Protein AF-A0AAV3XYL6-F1 (afdb_monomer)

Sequence (352 aa):
MAKNQHHPKWTKDELALAIEEFKNGAAKRRTAEKYGIPWGTFSDKLSGRRQLQDKPKTVLSEEEEAEIVNFLKEMTPPAACSTPTAIAPPAACSTPTAIAISAVCSISSAIALTAACYTRSTPTITVPHAAQAHCPRGSGSVISITSHHAVENCAHSSSCLDGDTDPTSTLRKFAMICSQIGDATLHTYHTRLEEGYDLDEPLYVLWRSYHAELISLMTTPKVSMNANTCTPVSDDKATDSARSNDPLAIPTVKKGAKRVHKTLKLPALISSPDFRNMLLQKEADEKAEEARKKQRKLDMEEKKKSKAKEEELKKAKREQSKKEWEEKKRLKDIEGAEKVRNGLISSASSPI

Secondary structure (DSSP, 8-state):
-----S--SS-HHHHHHHHHHHHTT--HHHHHHHTT--HHHHHHHHTTSS---SS---SS-HHHHHHHHHHHHHHS-----------PPPP-----------------------------PPP-------------------------------------------HHHHHHHHHHHHHHH-HHHHHHHHHHHHHT-----HHHHHHHHHHHHHHHHHHS--------------------------TT------S------------TT---HHHHHHHHHHHHHHHHHHHHHHHHHHHHHHHHHHHHHHHHHHHHHHHHHHHHHHHHHHHHHHHHHHHHHHHHHHHS----

Radius of gyration: 40.51 Å; Cα contacts (8 Å, |Δi|>4): 60; chains: 1; bounding box: 108×88×117 Å

Solvent-accessible surface area (backbone atoms only — not comparable to full-atom values): 23693 Å² total; per-residue (Å²): 136,85,91,78,80,85,78,69,93,44,54,73,64,54,53,50,52,41,51,51,48,37,74,74,68,48,58,66,70,60,42,24,59,76,56,65,38,57,63,69,60,52,51,40,45,73,69,56,81,44,72,88,65,88,63,75,90,63,95,58,54,76,65,56,49,50,49,52,54,49,49,52,55,68,71,44,70,78,79,73,76,76,66,75,76,76,74,74,77,81,88,79,80,88,85,89,81,90,80,90,84,81,86,80,91,84,83,87,83,88,80,90,78,84,81,78,86,78,86,78,84,80,84,85,79,88,77,85,90,78,80,92,77,91,79,83,91,75,83,82,82,82,83,81,79,82,85,79,89,76,93,74,94,77,78,92,77,88,73,89,68,89,65,82,74,53,67,69,57,56,53,52,55,45,51,54,50,54,67,73,61,35,71,73,54,48,52,51,52,52,54,32,63,74,75,65,63,87,63,95,45,70,67,56,50,54,50,50,51,44,52,52,52,52,50,49,65,72,65,51,76,82,76,76,77,77,78,76,82,82,82,90,76,89,81,90,80,90,79,91,80,93,76,96,72,74,93,78,73,74,82,77,76,75,90,72,80,75,81,76,77,75,79,74,81,69,75,95,82,78,72,52,71,66,55,53,52,52,51,53,50,50,52,51,51,52,52,50,51,52,50,53,55,52,48,55,51,48,54,52,50,52,54,50,52,51,54,52,52,52,52,50,51,52,49,52,51,53,51,50,55,49,51,53,51,53,51,54,49,52,52,51,54,51,53,51,52,48,52,54,55,54,52,54,56,66,67,70,67,70,84,129

Foldseek 3Di:
DDPDDDDQPADPVLLVVLLVVVVVPDDNVVSCVVRVHPSVVSVCDNVVVDDPDPDDPDPDDPVVVVVVVVVVVVVPPPPPDPPVPPPDDDDDDDDDDDDDDDDDDDDDDDDDDDDDDDDDDDDDDDDDDDDDDDDDDDDDDDDDDDDDDDDDDDDDDPDPDPPPPDLVNLVVVLVVLDVVCDDVVVVVLVVCVVVVDDDPPVSSVVNVVSVVVNVVVVPPDPPPPPPPDDDDDDDDDDDDDDDDDDPPPDPPPPPDPPPPPPPPPDPPPPDDVVNVVVVVVVVVVVVVVVVVVVVVVVVVVVVVVVVVVVVVVVVVVVVVVVVVVVVVVVVVVVVVVVVVVVVVVVVVPDDD

pLDDT: mean 73.73, std 23.8, range [30.88, 98.5]

Mean predicted aligned error: 22.12 Å

Structure (mmCIF, N/CA/C/O backbone):
data_AF-A0AAV3XYL6-F1
#
_entry.id   AF-A0AAV3XYL6-F1
#
loop_
_atom_site.group_PDB
_atom_site.id
_atom_site.type_symbol
_atom_site.label_atom_id
_atom_site.label_alt_id
_atom_site.label_comp_id
_atom_site.label_asym_id
_atom_site.label_entity_id
_atom_site.label_seq_id
_atom_site.pdbx_PDB_ins_code
_atom_site.Cartn_x
_atom_site.Cartn_y
_atom_site.Cartn_z
_atom_site.occupancy
_atom_site.B_iso_or_equiv
_atom_site.auth_seq_id
_atom_site.auth_comp_id
_atom_site.auth_asym_id
_atom_site.auth_atom_id
_atom_site.pdbx_PDB_model_num
ATOM 1 N N . MET A 1 1 ? 1.481 -30.968 -12.443 1.00 37.94 1 MET A N 1
ATOM 2 C CA . MET A 1 1 ? 0.390 -30.095 -12.933 1.00 37.94 1 MET A CA 1
ATOM 3 C C . MET A 1 1 ? -0.326 -29.452 -11.749 1.00 37.94 1 MET A C 1
ATOM 5 O O . MET A 1 1 ? -1.177 -30.088 -11.142 1.00 37.94 1 MET A O 1
ATOM 9 N N . ALA A 1 2 ? 0.047 -28.226 -11.375 1.00 38.94 2 ALA A N 1
ATOM 10 C CA . ALA A 1 2 ? -0.594 -27.489 -10.284 1.00 38.94 2 ALA A CA 1
ATOM 11 C C . ALA A 1 2 ? -1.658 -26.539 -10.858 1.00 38.94 2 ALA A C 1
ATOM 13 O O . ALA A 1 2 ? -1.378 -25.383 -11.156 1.00 38.94 2 ALA A O 1
ATOM 14 N N . LYS A 1 3 ? -2.886 -27.036 -11.036 1.00 47.34 3 LYS A N 1
ATOM 15 C CA . LYS A 1 3 ? -4.061 -26.207 -11.350 1.00 47.34 3 LYS A CA 1
ATOM 16 C C . LYS A 1 3 ? -4.523 -25.509 -10.069 1.00 47.34 3 LYS A C 1
ATOM 18 O O . LYS A 1 3 ? -5.460 -25.976 -9.441 1.00 47.34 3 LYS A O 1
ATOM 23 N N . ASN A 1 4 ? -3.814 -24.481 -9.610 1.00 48.50 4 ASN A N 1
ATOM 24 C CA . ASN A 1 4 ? -4.104 -23.876 -8.303 1.00 48.50 4 ASN A CA 1
ATOM 25 C C . ASN A 1 4 ? -3.972 -22.351 -8.276 1.00 48.50 4 ASN A C 1
ATOM 27 O O . ASN A 1 4 ? -3.567 -21.805 -7.262 1.00 48.50 4 ASN A O 1
ATOM 31 N N . GLN A 1 5 ? -4.311 -21.647 -9.355 1.00 52.28 5 GLN A N 1
ATOM 32 C CA . GLN A 1 5 ? -4.396 -20.180 -9.400 1.00 52.28 5 GLN A CA 1
ATOM 33 C C . GLN A 1 5 ? -5.437 -19.822 -10.487 1.00 52.28 5 GLN A C 1
ATOM 35 O O . GLN A 1 5 ? -5.453 -20.482 -11.513 1.00 52.28 5 GLN A O 1
ATOM 40 N N . HIS A 1 6 ? -6.373 -18.874 -10.380 1.00 53.53 6 HIS A N 1
ATOM 41 C CA . HIS A 1 6 ? -6.446 -17.733 -9.476 1.00 53.53 6 HIS A CA 1
ATOM 42 C C . HIS A 1 6 ? -7.859 -17.097 -9.426 1.00 53.53 6 HIS A C 1
ATOM 44 O O . HIS A 1 6 ? -7.969 -15.884 -9.289 1.00 53.53 6 HIS A O 1
ATOM 50 N N . HIS A 1 7 ? -8.951 -17.864 -9.504 1.00 59.31 7 HIS A N 1
ATOM 51 C CA . HIS A 1 7 ? -10.281 -17.309 -9.210 1.00 59.31 7 HIS A CA 1
ATOM 52 C C . HIS A 1 7 ? -10.603 -17.533 -7.731 1.00 59.31 7 HIS A C 1
ATOM 54 O O . HIS A 1 7 ? -10.927 -18.663 -7.350 1.00 59.31 7 HIS A O 1
ATOM 60 N N . PRO A 1 8 ? -10.455 -16.516 -6.858 1.00 72.62 8 PRO A N 1
ATOM 61 C CA . PRO A 1 8 ? -10.996 -16.629 -5.515 1.00 72.62 8 PRO A CA 1
ATOM 62 C C . PRO A 1 8 ? -12.481 -16.988 -5.624 1.00 72.62 8 PRO A C 1
ATOM 64 O O . PRO A 1 8 ? -13.215 -16.364 -6.381 1.00 72.62 8 PRO A O 1
ATOM 67 N N . LYS A 1 9 ? -12.919 -18.006 -4.875 1.00 85.00 9 LYS A N 1
ATOM 68 C CA . LYS A 1 9 ? -14.343 -18.381 -4.792 1.00 85.00 9 LYS A CA 1
ATOM 69 C C . LYS A 1 9 ? -15.218 -17.272 -4.197 1.00 85.00 9 LYS A C 1
ATOM 71 O O . LYS A 1 9 ? -16.431 -17.402 -4.218 1.00 85.00 9 LYS A O 1
ATOM 76 N N . TRP A 1 10 ? -14.591 -16.241 -3.641 1.00 90.31 10 TRP A N 1
ATOM 77 C CA . TRP A 1 10 ? -15.229 -15.085 -3.042 1.00 90.31 10 TRP A CA 1
ATOM 78 C C . TRP A 1 10 ? -15.127 -13.880 -3.982 1.00 90.31 10 TRP A C 1
ATOM 80 O O . TRP A 1 10 ? -14.083 -13.622 -4.591 1.00 90.31 10 TRP A O 1
ATOM 90 N N . THR A 1 11 ? -16.214 -13.129 -4.074 1.00 91.44 11 THR A N 1
ATOM 91 C CA . THR A 1 11 ? -16.310 -11.868 -4.814 1.00 91.44 11 THR A CA 1
ATOM 92 C C . THR A 1 11 ? -15.806 -10.694 -3.968 1.00 91.44 11 THR A C 1
ATOM 94 O O . THR A 1 11 ? -15.658 -10.788 -2.744 1.00 91.44 11 THR A O 1
ATOM 97 N N . LYS A 1 12 ? -15.502 -9.557 -4.612 1.00 90.06 12 LYS A N 1
ATOM 98 C CA . LYS A 1 12 ? -15.116 -8.331 -3.887 1.00 90.06 12 LYS A CA 1
ATOM 99 C C . LYS A 1 12 ? -16.242 -7.850 -2.965 1.00 90.06 12 LYS A C 1
ATOM 101 O O . LYS A 1 12 ? -15.957 -7.425 -1.847 1.00 90.06 12 LYS A O 1
ATOM 106 N N . ASP A 1 13 ? -17.487 -7.990 -3.407 1.00 93.56 13 ASP A N 1
ATOM 107 C CA . ASP A 1 13 ? -18.672 -7.562 -2.663 1.00 93.56 13 ASP A CA 1
ATOM 108 C C . ASP A 1 13 ? -18.860 -8.393 -1.389 1.00 93.56 13 ASP A C 1
ATOM 110 O O . ASP A 1 13 ? -19.063 -7.841 -0.310 1.00 93.56 13 ASP A O 1
ATOM 114 N N . GLU A 1 14 ? -18.674 -9.715 -1.465 1.00 95.38 14 GLU A N 1
ATOM 115 C CA . GLU A 1 14 ? -18.694 -10.597 -0.287 1.00 95.38 14 GLU A CA 1
ATOM 116 C C . GLU A 1 14 ? -17.603 -10.237 0.725 1.00 95.38 14 GLU A C 1
ATOM 118 O O . GLU A 1 14 ? -17.829 -10.262 1.935 1.00 95.38 14 GLU A O 1
ATOM 123 N N . LEU A 1 15 ? -16.416 -9.857 0.246 1.00 94.75 15 LEU A N 1
ATOM 124 C CA . LEU A 1 15 ? -15.332 -9.398 1.107 1.00 94.75 15 LEU A CA 1
ATOM 125 C C . LEU A 1 15 ? -15.665 -8.054 1.780 1.00 94.75 15 LEU A C 1
ATOM 127 O O . LEU A 1 15 ? -15.324 -7.869 2.951 1.00 94.75 15 LEU A O 1
ATOM 131 N N . ALA A 1 16 ? -16.338 -7.136 1.080 1.00 94.75 16 ALA A N 1
ATOM 132 C CA . ALA A 1 16 ? -16.814 -5.877 1.650 1.00 94.75 16 ALA A CA 1
ATOM 133 C C . ALA A 1 16 ? -17.893 -6.118 2.723 1.00 94.75 16 ALA A C 1
ATOM 135 O O . ALA A 1 16 ? -17.741 -5.638 3.849 1.00 94.75 16 ALA A O 1
ATOM 136 N N . LEU A 1 17 ? -18.897 -6.954 2.426 1.00 97.19 17 LEU A N 1
ATOM 137 C CA . LEU A 1 17 ? -19.940 -7.368 3.374 1.00 97.19 17 LEU A CA 1
ATOM 138 C C . LEU A 1 17 ? -19.348 -8.045 4.620 1.00 97.19 17 LEU A C 1
ATOM 140 O O . LEU A 1 17 ? -19.733 -7.733 5.747 1.00 97.19 17 LEU A O 1
ATOM 144 N N . ALA A 1 18 ? -18.345 -8.911 4.445 1.00 97.25 18 ALA A N 1
ATOM 145 C CA . ALA A 1 18 ? -17.638 -9.547 5.552 1.00 97.25 18 ALA A CA 1
ATOM 146 C C . ALA A 1 18 ? -16.912 -8.530 6.453 1.00 97.25 18 ALA A C 1
ATOM 148 O O . ALA A 1 18 ? -16.881 -8.678 7.678 1.00 97.25 18 ALA A O 1
ATOM 149 N N . ILE A 1 19 ? -16.314 -7.486 5.869 1.00 96.06 19 ILE A N 1
ATOM 150 C CA . ILE A 1 19 ? -15.653 -6.419 6.633 1.00 96.06 19 ILE A CA 1
ATOM 151 C C . ILE A 1 19 ? -16.687 -5.587 7.402 1.00 96.06 19 ILE A C 1
ATOM 153 O O . ILE A 1 19 ? -16.432 -5.240 8.557 1.00 96.06 19 ILE A O 1
ATOM 157 N N . GLU A 1 20 ? -17.841 -5.283 6.806 1.00 96.88 20 GLU A N 1
ATOM 158 C CA . GLU A 1 20 ? -18.930 -4.575 7.489 1.00 96.88 20 GLU A CA 1
ATOM 159 C C . GLU A 1 20 ? -19.522 -5.388 8.644 1.00 96.88 20 GLU A C 1
ATOM 161 O O . GLU A 1 20 ? -19.646 -4.876 9.754 1.00 96.88 20 GLU A O 1
ATOM 166 N N . GLU A 1 21 ? -19.787 -6.681 8.444 1.00 97.94 21 GLU A N 1
ATOM 167 C CA . GLU A 1 21 ? -20.289 -7.562 9.503 1.00 97.94 21 GLU A CA 1
ATOM 168 C C . GLU A 1 21 ? -19.287 -7.680 10.667 1.00 97.94 21 GLU A C 1
ATOM 170 O O . GLU A 1 21 ? -19.676 -7.676 11.837 1.00 97.94 21 GLU A O 1
ATOM 175 N N . PHE A 1 22 ? -17.981 -7.692 10.372 1.00 97.56 22 PHE A N 1
ATOM 176 C CA . PHE A 1 22 ? -16.948 -7.603 11.405 1.00 97.56 22 PHE A CA 1
ATOM 177 C C . PHE A 1 22 ? -16.953 -6.249 12.136 1.00 97.56 22 PHE A C 1
ATOM 179 O O . PHE A 1 22 ? -16.832 -6.223 13.363 1.00 97.56 22 PHE A O 1
ATOM 186 N N . LYS A 1 23 ? -17.116 -5.126 11.421 1.00 96.00 23 LYS A N 1
ATOM 187 C CA . LYS A 1 23 ? -17.249 -3.791 12.039 1.00 96.00 23 LYS A CA 1
ATOM 188 C C . LYS A 1 23 ? -18.474 -3.703 12.956 1.00 96.00 23 LYS A C 1
ATOM 190 O O . LYS A 1 23 ? -18.403 -3.023 13.974 1.00 96.00 23 LYS A O 1
ATOM 195 N N . ASN A 1 24 ? -19.530 -4.456 12.650 1.00 97.56 24 ASN A N 1
ATOM 196 C CA . ASN A 1 24 ? -20.728 -4.597 13.481 1.00 97.56 24 ASN A CA 1
ATOM 197 C C . ASN A 1 24 ? -20.531 -5.512 14.709 1.00 97.56 24 ASN A C 1
ATOM 199 O O . ASN A 1 24 ? -21.479 -5.761 15.450 1.00 97.56 24 ASN A O 1
ATOM 203 N N . GLY A 1 25 ? -19.312 -6.008 14.956 1.00 97.25 25 GLY A N 1
ATOM 204 C CA . GLY A 1 25 ? -18.958 -6.772 16.155 1.00 97.25 25 GLY A CA 1
ATOM 205 C C . GLY A 1 25 ? -18.981 -8.293 15.988 1.00 97.25 25 GLY A C 1
ATOM 206 O O . GLY A 1 25 ? -18.794 -9.012 16.971 1.00 97.25 25 GLY A O 1
ATOM 207 N N . ALA A 1 26 ? -19.174 -8.815 14.773 1.00 97.50 26 ALA A N 1
ATOM 208 C CA . ALA A 1 26 ? -19.103 -10.254 14.541 1.00 97.50 26 ALA A CA 1
ATOM 209 C C . ALA A 1 26 ? -17.680 -10.809 14.753 1.00 97.50 26 ALA A C 1
ATOM 211 O O . ALA A 1 26 ? -16.667 -10.143 14.533 1.00 97.50 26 ALA A O 1
ATOM 212 N N . ALA A 1 27 ? -17.582 -12.077 15.160 1.00 97.81 27 ALA A N 1
ATOM 213 C CA . ALA A 1 27 ? -16.293 -12.734 15.349 1.00 97.81 27 ALA A CA 1
ATOM 214 C C . ALA A 1 27 ? -15.613 -13.012 13.998 1.00 97.81 27 ALA A C 1
ATOM 216 O O . ALA A 1 27 ? -16.133 -13.787 13.197 1.00 97.81 27 ALA A O 1
ATOM 217 N N . LYS A 1 28 ? -14.395 -12.481 13.797 1.00 96.94 28 LYS A N 1
ATOM 218 C CA . LYS A 1 28 ? -13.639 -12.569 12.529 1.00 96.94 28 LYS A CA 1
ATOM 219 C C . LYS A 1 28 ? -13.674 -13.953 11.870 1.00 96.94 28 LYS A C 1
ATOM 221 O O . LYS A 1 28 ? -13.824 -14.052 10.659 1.00 96.94 28 LYS A O 1
ATOM 226 N N . ARG A 1 29 ? -13.471 -15.020 12.658 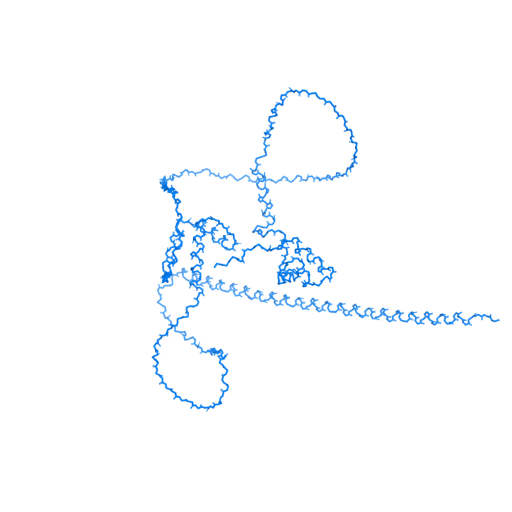1.00 96.88 29 ARG A N 1
ATOM 227 C CA . ARG A 1 29 ? -13.337 -16.395 12.145 1.00 96.88 29 ARG A CA 1
ATOM 228 C C . ARG A 1 29 ? -14.660 -16.930 11.600 1.00 96.88 29 ARG A C 1
ATOM 230 O O . ARG A 1 29 ? -14.657 -17.529 10.534 1.00 96.88 29 ARG A O 1
ATOM 237 N N . ARG A 1 30 ? -15.771 -16.642 12.289 1.00 97.50 30 ARG A N 1
ATOM 238 C CA . ARG A 1 30 ? -17.122 -17.003 11.834 1.00 97.50 30 ARG A CA 1
ATOM 239 C C . ARG A 1 30 ? -17.509 -16.226 10.584 1.00 97.50 30 ARG A C 1
ATOM 241 O O . ARG A 1 30 ? -18.076 -16.803 9.669 1.00 97.50 30 ARG A O 1
ATOM 248 N N . THR A 1 31 ? -17.163 -14.941 10.529 1.00 97.81 31 THR A N 1
ATOM 249 C CA . THR A 1 31 ? -17.423 -14.111 9.350 1.00 97.81 31 THR A CA 1
ATOM 250 C C . THR A 1 31 ? -16.652 -14.633 8.136 1.00 97.81 31 THR A C 1
ATOM 252 O O . THR A 1 31 ? -17.253 -14.870 7.100 1.00 97.81 31 THR A O 1
ATOM 255 N N . ALA A 1 32 ? -15.352 -14.919 8.266 1.00 96.94 32 ALA A N 1
ATOM 256 C CA . ALA A 1 32 ? -14.555 -15.471 7.165 1.00 96.94 32 ALA A CA 1
ATOM 257 C C . ALA A 1 32 ? -15.127 -16.794 6.617 1.00 96.94 32 ALA A C 1
ATOM 259 O O . ALA A 1 32 ? -15.215 -16.972 5.406 1.00 96.94 32 ALA A O 1
ATOM 260 N N . GLU A 1 33 ? -15.563 -17.691 7.504 1.00 96.69 33 GLU A N 1
ATOM 261 C CA . GLU A 1 33 ? -16.173 -18.972 7.133 1.00 96.69 33 GLU A CA 1
ATOM 262 C C . GLU A 1 33 ? -17.538 -18.795 6.449 1.00 96.69 33 GLU A C 1
ATOM 264 O O . GLU A 1 33 ? -17.782 -19.417 5.417 1.00 96.69 33 GLU A O 1
ATOM 269 N N . LYS A 1 34 ? -18.383 -17.881 6.953 1.00 97.69 34 LYS A N 1
ATOM 270 C CA . LYS A 1 34 ? -19.706 -17.557 6.387 1.00 97.69 34 LYS A CA 1
ATOM 271 C C . LYS A 1 34 ? -19.630 -17.104 4.926 1.00 97.69 34 LYS A C 1
ATOM 273 O O . LYS A 1 34 ? -20.482 -17.491 4.137 1.00 97.69 34 LYS A O 1
ATOM 278 N N . TYR A 1 35 ? -18.614 -16.316 4.574 1.00 96.62 35 TYR A N 1
ATOM 279 C CA . TYR A 1 35 ? -18.405 -15.819 3.207 1.00 96.62 35 TYR A CA 1
ATOM 280 C C . TYR A 1 35 ? -17.423 -16.677 2.387 1.00 96.62 35 TYR A C 1
ATOM 282 O O . TYR A 1 35 ? -17.037 -16.291 1.289 1.00 96.62 35 TYR A O 1
ATOM 290 N N . GLY A 1 36 ? -16.964 -17.825 2.904 1.00 94.88 36 GLY A N 1
ATOM 291 C CA . GLY A 1 36 ? -16.028 -18.699 2.185 1.00 94.88 36 GLY A CA 1
ATOM 292 C C . GLY A 1 36 ? -14.653 -18.070 1.902 1.00 94.88 36 GLY A C 1
ATOM 293 O O . GLY A 1 36 ? -13.956 -18.474 0.967 1.00 94.88 36 GLY A O 1
ATOM 294 N N . ILE A 1 37 ? -14.241 -17.079 2.698 1.00 94.81 37 ILE A N 1
ATOM 295 C CA . ILE A 1 37 ? -12.987 -16.341 2.521 1.00 94.81 37 ILE A CA 1
ATOM 296 C C . ILE A 1 37 ? -11.894 -17.014 3.365 1.00 94.81 37 ILE A C 1
ATOM 298 O O . ILE A 1 37 ? -12.062 -17.175 4.577 1.00 94.81 37 ILE A O 1
ATOM 302 N N . PRO A 1 38 ? -10.728 -17.364 2.789 1.00 94.88 38 PRO A N 1
ATOM 303 C CA . PRO A 1 38 ? -9.610 -17.877 3.568 1.00 94.88 38 PRO A CA 1
ATOM 304 C C . PRO A 1 38 ? -9.226 -16.919 4.699 1.00 94.88 38 PRO A C 1
ATOM 306 O O . PRO A 1 38 ? -9.023 -15.722 4.482 1.00 94.88 38 PRO A O 1
ATOM 309 N N . TRP A 1 39 ? -9.064 -17.466 5.905 1.00 94.94 39 TRP A N 1
ATOM 310 C CA . TRP A 1 39 ? -8.758 -16.698 7.117 1.00 94.94 39 TRP A CA 1
ATOM 311 C C . TRP A 1 39 ? -7.595 -15.710 6.936 1.00 94.94 39 TRP A C 1
ATOM 313 O O . TRP A 1 39 ? -7.698 -14.545 7.322 1.00 94.94 39 TRP A O 1
ATOM 323 N N . GLY A 1 40 ? -6.500 -16.166 6.318 1.00 94.38 40 GLY A N 1
ATOM 324 C CA . GLY A 1 40 ? -5.322 -15.336 6.067 1.00 94.38 40 GLY A CA 1
ATOM 325 C C . GLY A 1 40 ? -5.641 -14.125 5.193 1.00 94.38 40 GLY A C 1
ATOM 326 O O . GLY A 1 40 ? -5.256 -13.010 5.532 1.00 94.38 40 GLY A O 1
ATOM 327 N N . THR A 1 41 ? -6.417 -14.323 4.124 1.00 93.19 41 THR A N 1
ATOM 328 C CA . THR A 1 41 ? -6.838 -13.251 3.215 1.00 93.19 41 THR A CA 1
ATOM 329 C C . THR A 1 41 ? -7.732 -12.239 3.919 1.00 93.19 41 THR A C 1
ATOM 331 O O . THR A 1 41 ? -7.491 -11.037 3.814 1.00 93.19 41 THR A O 1
ATOM 334 N N . PHE A 1 42 ? -8.723 -12.706 4.681 1.00 95.81 42 PHE A N 1
ATOM 335 C CA . PHE A 1 42 ? -9.618 -11.826 5.431 1.00 95.81 42 PHE A CA 1
ATOM 336 C C . PHE A 1 42 ? -8.854 -10.983 6.467 1.00 95.81 42 PHE A C 1
ATOM 338 O O . PHE A 1 42 ? -9.044 -9.770 6.553 1.00 95.81 42 PHE A O 1
ATOM 345 N N . SER A 1 43 ? -7.921 -11.600 7.201 1.00 95.88 43 SER A N 1
ATOM 346 C CA . SER A 1 43 ? -7.067 -10.912 8.177 1.00 95.88 43 SER A CA 1
ATOM 347 C C . SER A 1 43 ? -6.140 -9.874 7.525 1.00 95.88 43 SER A C 1
ATOM 349 O O . SER A 1 43 ? -6.023 -8.753 8.026 1.00 95.88 43 SER A O 1
ATOM 351 N N . ASP A 1 44 ? -5.526 -10.206 6.382 1.00 95.00 44 ASP A N 1
ATOM 352 C CA . ASP A 1 44 ? -4.665 -9.286 5.623 1.00 95.00 44 ASP A CA 1
ATOM 353 C C . ASP A 1 44 ? -5.433 -8.025 5.200 1.00 95.00 44 ASP A C 1
ATOM 355 O O . ASP A 1 44 ? -4.930 -6.907 5.351 1.00 95.00 44 ASP A O 1
ATOM 359 N N . LYS A 1 45 ? -6.677 -8.198 4.735 1.00 93.88 45 LYS A N 1
ATOM 360 C CA . LYS A 1 45 ? -7.564 -7.102 4.325 1.00 93.88 45 LYS A CA 1
ATOM 361 C C . LYS A 1 45 ? -8.047 -6.267 5.508 1.00 93.88 45 LYS A C 1
ATOM 363 O O . LYS A 1 45 ? -7.966 -5.043 5.451 1.00 93.88 45 LYS A O 1
ATOM 368 N N . LEU A 1 46 ? -8.439 -6.906 6.612 1.00 94.69 46 LEU A N 1
ATOM 369 C CA . LEU A 1 46 ? -8.811 -6.214 7.851 1.00 94.69 46 LEU A CA 1
ATOM 370 C C . LEU A 1 46 ? -7.665 -5.397 8.453 1.00 94.69 46 LEU A C 1
ATOM 372 O O . LEU A 1 46 ? -7.899 -4.336 9.023 1.00 94.69 46 LEU A O 1
ATOM 376 N N . SER A 1 47 ? -6.427 -5.885 8.348 1.00 94.19 47 SER A N 1
ATOM 377 C CA . SER A 1 47 ? -5.251 -5.183 8.876 1.00 94.19 47 SER A CA 1
ATOM 378 C C . SER A 1 47 ? -4.863 -3.940 8.068 1.00 94.19 47 SER A C 1
ATOM 380 O O . SER A 1 47 ? -3.988 -3.187 8.491 1.00 94.19 47 SER A O 1
ATOM 382 N N . GLY A 1 48 ? -5.459 -3.745 6.887 1.00 90.00 48 GLY A N 1
ATOM 383 C CA . GLY A 1 48 ? -5.085 -2.682 5.960 1.00 90.00 48 GLY A CA 1
ATOM 384 C C . GLY A 1 48 ? -3.741 -2.906 5.258 1.00 90.00 48 GLY A C 1
ATOM 385 O O . GLY A 1 48 ? -3.333 -2.055 4.473 1.00 90.00 48 GLY A O 1
ATOM 386 N N . ARG A 1 49 ? -3.060 -4.049 5.472 1.00 86.00 49 ARG A N 1
ATOM 387 C CA . ARG A 1 49 ? -1.821 -4.397 4.745 1.00 86.00 49 ARG A CA 1
ATOM 388 C C . ARG A 1 49 ? -2.026 -4.419 3.234 1.00 86.00 49 ARG A C 1
ATOM 390 O O . ARG A 1 49 ? -1.106 -4.101 2.487 1.00 86.00 49 ARG A O 1
ATOM 397 N N . ARG A 1 50 ? -3.226 -4.793 2.785 1.00 84.69 50 ARG A N 1
ATOM 398 C CA . ARG A 1 50 ? -3.642 -4.736 1.382 1.00 84.69 50 ARG A CA 1
ATOM 399 C C . ARG A 1 50 ? -4.995 -4.039 1.310 1.00 84.69 50 ARG A C 1
ATOM 401 O O . ARG A 1 50 ? -5.996 -4.638 1.690 1.00 84.69 50 ARG A O 1
ATOM 408 N N . GLN A 1 51 ? -5.051 -2.815 0.796 1.00 82.44 51 GLN A N 1
ATOM 409 C CA . GLN A 1 51 ? -6.332 -2.135 0.584 1.00 82.44 51 GLN A CA 1
ATOM 410 C C . GLN A 1 51 ? -7.205 -2.935 -0.407 1.00 82.44 51 GLN A C 1
ATOM 412 O O . GLN A 1 51 ? -6.683 -3.615 -1.302 1.00 82.44 51 GLN A O 1
ATOM 417 N N . LEU A 1 52 ? -8.531 -2.944 -0.219 1.00 81.75 52 LEU A N 1
ATOM 418 C CA . LEU A 1 52 ? -9.441 -3.232 -1.332 1.00 81.75 52 LEU A CA 1
ATOM 419 C C . LEU A 1 52 ? -9.305 -2.037 -2.273 1.00 81.75 52 LEU A C 1
ATOM 421 O O . LEU A 1 52 ? -9.810 -0.962 -1.985 1.00 81.75 52 LEU A O 1
ATOM 425 N N . GLN A 1 53 ? -8.521 -2.199 -3.329 1.00 75.88 53 GLN A N 1
ATOM 426 C CA . GLN A 1 53 ? -8.558 -1.274 -4.447 1.00 75.88 53 GLN A CA 1
ATOM 427 C C . GLN A 1 53 ? -9.723 -1.744 -5.320 1.00 75.88 53 GLN A C 1
ATOM 429 O O . GLN A 1 53 ? -9.689 -2.850 -5.875 1.00 75.88 53 GLN A O 1
ATOM 434 N N . ASP A 1 54 ? -10.792 -0.952 -5.363 1.00 71.00 54 ASP A N 1
ATOM 435 C CA . ASP A 1 54 ? -11.886 -1.191 -6.308 1.00 71.00 54 ASP A CA 1
ATOM 436 C C . ASP A 1 54 ? -11.404 -0.950 -7.731 1.00 71.00 54 ASP A C 1
ATOM 438 O O . ASP A 1 54 ? -11.717 -1.731 -8.633 1.00 71.00 54 ASP A O 1
ATOM 442 N N . LYS A 1 55 ? -10.534 0.049 -7.887 1.00 71.44 55 LYS A N 1
ATOM 443 C CA . LYS A 1 55 ? -9.892 0.377 -9.148 1.00 71.44 55 LYS A CA 1
ATOM 444 C C . LYS A 1 55 ? -8.818 -0.669 -9.483 1.00 71.44 55 LYS A C 1
ATOM 446 O O . LYS A 1 55 ? -8.046 -1.061 -8.598 1.00 71.44 55 LYS A O 1
ATOM 451 N N . PRO A 1 56 ? -8.773 -1.178 -10.727 1.00 70.81 56 PRO A N 1
ATOM 452 C CA . PRO A 1 56 ? -7.628 -1.954 -11.185 1.00 70.81 56 PRO A CA 1
ATOM 453 C C . PRO A 1 56 ? -6.359 -1.118 -10.995 1.00 70.81 56 PRO A C 1
ATOM 455 O O . PRO A 1 56 ? -6.403 0.106 -11.070 1.00 70.81 56 PRO A O 1
ATOM 458 N N . LYS A 1 57 ? -5.227 -1.770 -10.707 1.00 70.19 57 LYS A N 1
ATOM 459 C CA . LYS A 1 57 ? -3.941 -1.070 -10.724 1.00 70.19 57 LYS A CA 1
ATOM 460 C C . LYS A 1 57 ? -3.681 -0.658 -12.162 1.00 70.19 57 LYS A C 1
ATOM 462 O O . LYS A 1 57 ? -3.323 -1.505 -12.975 1.00 70.19 57 LYS A O 1
ATOM 467 N N . THR A 1 58 ? -3.889 0.605 -12.463 1.00 79.12 58 THR A N 1
ATOM 468 C CA . THR A 1 58 ? -3.486 1.170 -13.732 1.00 79.12 58 THR A CA 1
ATOM 469 C C . THR A 1 58 ? -2.091 1.753 -13.573 1.00 79.12 58 THR A C 1
ATOM 471 O O . THR A 1 58 ? -1.683 2.182 -12.492 1.00 79.12 58 THR A O 1
ATOM 474 N N . VAL A 1 59 ? -1.294 1.615 -14.630 1.00 87.19 59 VAL A N 1
ATOM 475 C CA . VAL A 1 59 ? 0.089 2.117 -14.669 1.00 87.19 59 VAL A CA 1
ATOM 476 C C . VAL A 1 59 ? 0.094 3.645 -14.724 1.00 87.19 59 VAL A C 1
ATOM 478 O O . VAL A 1 59 ? 1.045 4.280 -14.279 1.00 87.19 59 VAL A O 1
ATOM 481 N N . LEU A 1 60 ? -0.993 4.209 -15.238 1.00 87.69 60 LEU A N 1
ATOM 482 C CA . LEU A 1 60 ? -1.200 5.628 -15.423 1.00 87.69 60 LEU A CA 1
ATOM 483 C C . LEU A 1 60 ? -1.880 6.220 -14.194 1.00 87.69 60 LEU A C 1
ATOM 485 O O . LEU A 1 60 ? -2.766 5.620 -13.584 1.00 87.69 60 LEU A O 1
ATOM 489 N N . SER A 1 61 ? -1.445 7.415 -13.829 1.00 87.81 61 SER A N 1
ATOM 490 C CA . SER A 1 61 ? -2.157 8.243 -12.869 1.00 87.81 61 SER A CA 1
ATOM 491 C C . SER A 1 61 ? -3.555 8.592 -13.393 1.00 87.81 61 SER A C 1
ATOM 493 O O . SER A 1 61 ? -3.800 8.615 -14.598 1.00 87.81 61 SER A O 1
ATOM 495 N N . GLU A 1 62 ? -4.482 8.902 -12.483 1.00 85.62 62 GLU A N 1
ATOM 496 C CA . GLU A 1 62 ? -5.845 9.317 -12.859 1.00 85.62 62 GLU A CA 1
ATOM 497 C C . GLU A 1 62 ? -5.837 10.540 -13.799 1.00 85.62 62 GLU A C 1
ATOM 499 O O . GLU A 1 62 ? -6.731 10.698 -14.627 1.00 85.62 62 GLU A O 1
ATOM 504 N N . GLU A 1 63 ? -4.806 11.382 -13.690 1.00 90.31 63 GLU A N 1
ATOM 505 C CA . GLU A 1 63 ? -4.578 12.550 -14.542 1.00 90.31 63 GLU A CA 1
ATOM 506 C C . GLU A 1 63 ? -4.173 12.142 -15.968 1.00 90.31 63 GLU A C 1
ATOM 508 O O . GLU A 1 63 ? -4.771 12.618 -16.931 1.00 90.31 63 GLU A O 1
ATOM 513 N N . GLU A 1 64 ? -3.227 11.210 -16.111 1.00 91.75 64 GLU A N 1
ATOM 514 C CA . GLU A 1 64 ? -2.795 10.683 -17.415 1.00 91.75 64 GLU A CA 1
ATOM 515 C C . GLU A 1 64 ? -3.919 9.911 -18.118 1.00 91.75 64 GLU A C 1
ATOM 517 O O . GLU A 1 64 ? -4.116 10.047 -19.325 1.00 91.75 64 GLU A O 1
ATOM 522 N N . GLU A 1 65 ? -4.705 9.127 -17.375 1.00 92.06 65 GLU A N 1
ATOM 523 C CA . GLU A 1 65 ? -5.883 8.463 -17.938 1.00 92.06 65 GLU A CA 1
ATOM 524 C C . GLU A 1 65 ? -6.910 9.470 -18.444 1.00 92.06 65 GLU A C 1
ATOM 526 O O . GLU A 1 65 ? -7.457 9.299 -19.536 1.00 92.06 65 GLU A O 1
ATOM 531 N N . ALA A 1 66 ? -7.166 10.532 -17.674 1.00 93.56 66 ALA A N 1
ATOM 532 C CA . ALA A 1 66 ? -8.072 11.590 -18.090 1.00 93.56 66 ALA A CA 1
ATOM 533 C C . ALA A 1 66 ? -7.566 12.283 -19.362 1.00 93.56 66 ALA A C 1
ATOM 535 O O . ALA A 1 66 ? -8.367 12.543 -20.259 1.00 93.56 66 ALA A O 1
ATOM 536 N N . GLU A 1 67 ? -6.258 12.522 -19.475 1.00 95.69 67 GLU A N 1
ATOM 537 C CA . GLU A 1 67 ? -5.640 13.127 -20.655 1.00 95.69 67 GLU A CA 1
ATOM 538 C C . GLU A 1 67 ? -5.776 12.230 -21.892 1.00 95.69 67 GLU A C 1
ATOM 540 O O . GLU A 1 67 ? -6.208 12.705 -22.941 1.00 95.69 67 GLU A O 1
ATOM 545 N N . ILE A 1 68 ? -5.535 10.920 -21.766 1.00 95.56 68 ILE A N 1
ATOM 546 C CA . ILE A 1 68 ? -5.721 9.962 -22.869 1.00 95.56 68 ILE A CA 1
ATOM 547 C C . ILE A 1 68 ? -7.192 9.863 -23.273 1.00 95.56 68 ILE A C 1
ATOM 549 O O . ILE A 1 68 ? -7.507 9.848 -24.463 1.00 95.56 68 ILE A O 1
ATOM 553 N N . VAL A 1 69 ? -8.113 9.811 -22.307 1.00 94.94 69 VAL A N 1
ATOM 554 C CA . VAL A 1 69 ? -9.554 9.784 -22.594 1.00 94.94 69 VAL A CA 1
ATOM 555 C C . VAL A 1 69 ? -9.984 11.068 -23.301 1.00 94.94 69 VAL A C 1
ATOM 557 O O . VAL A 1 69 ? -10.794 11.011 -24.228 1.00 94.94 69 VAL A O 1
ATOM 560 N N . ASN A 1 70 ? -9.453 12.220 -22.894 1.00 95.75 70 ASN A N 1
ATOM 561 C CA . ASN A 1 70 ? -9.770 13.493 -23.530 1.00 95.75 70 ASN A CA 1
ATOM 562 C C . ASN A 1 70 ? -9.167 13.578 -24.939 1.00 95.75 70 ASN A C 1
ATOM 564 O O . ASN A 1 70 ? -9.867 13.945 -25.877 1.00 95.75 70 ASN A O 1
ATOM 568 N N . PHE A 1 71 ? -7.928 13.118 -25.113 1.00 95.31 71 PHE A N 1
ATOM 569 C CA . PHE A 1 71 ? -7.275 13.003 -26.414 1.00 95.31 71 PHE A CA 1
ATOM 570 C C . PHE A 1 71 ? -8.049 12.080 -27.365 1.00 95.31 71 PHE A C 1
ATOM 572 O O . PHE A 1 71 ? -8.286 12.431 -28.517 1.00 95.31 71 PHE A O 1
ATOM 579 N N . LEU A 1 72 ? -8.523 10.925 -26.885 1.00 95.06 72 LEU A N 1
ATOM 580 C CA . LEU A 1 72 ? -9.369 10.024 -27.671 1.00 95.06 72 LEU A CA 1
ATOM 581 C C . LEU A 1 72 ? -10.695 10.684 -28.060 1.00 95.06 72 LEU A C 1
ATOM 583 O O . LEU A 1 72 ? -11.147 10.507 -29.189 1.00 95.06 72 LEU A O 1
ATOM 587 N N . LYS A 1 73 ? -11.307 11.472 -27.168 1.00 93.88 73 LYS A N 1
ATOM 588 C CA . LYS A 1 73 ? -12.521 12.242 -27.485 1.00 93.88 73 LYS A CA 1
ATOM 589 C C . LYS A 1 73 ? -12.268 13.317 -28.541 1.00 93.88 73 LYS A C 1
ATOM 591 O O . LYS A 1 73 ? -13.111 13.479 -29.413 1.00 93.88 73 LYS A O 1
ATOM 596 N N . GLU A 1 74 ? -11.134 14.012 -28.485 1.00 94.69 74 GLU A N 1
ATOM 597 C CA . GLU A 1 74 ? -10.748 15.024 -29.480 1.00 94.69 74 GLU A CA 1
ATOM 598 C C . GLU A 1 74 ? -10.409 14.403 -30.843 1.00 94.69 74 GLU A C 1
ATOM 600 O O . GLU A 1 74 ? -10.769 14.951 -31.883 1.00 94.69 74 GLU A O 1
ATOM 605 N N . MET A 1 75 ? -9.757 13.237 -30.842 1.00 89.88 75 MET A N 1
ATOM 606 C CA . MET A 1 75 ? -9.406 12.486 -32.052 1.00 89.88 75 MET A CA 1
ATOM 607 C C . MET A 1 75 ? -10.593 11.748 -32.665 1.00 89.88 75 MET A C 1
ATOM 609 O O . MET A 1 75 ? -10.531 11.364 -33.833 1.00 89.88 75 MET A O 1
ATOM 613 N N . THR A 1 76 ? -11.667 11.534 -31.904 1.00 90.50 76 THR A N 1
ATOM 614 C CA . THR A 1 76 ? -12.915 11.028 -32.464 1.00 90.50 76 THR A CA 1
ATOM 615 C C . THR A 1 76 ? -13.560 12.200 -33.200 1.00 90.50 76 THR A C 1
ATOM 617 O O . THR A 1 76 ? -14.046 13.117 -32.536 1.00 90.50 76 THR A O 1
ATOM 620 N N . PRO A 1 77 ? -13.552 12.231 -34.549 1.00 80.44 77 PRO A N 1
ATOM 621 C CA . PRO A 1 77 ? -14.163 13.332 -35.275 1.00 80.44 77 PRO A CA 1
ATOM 622 C C . PRO A 1 77 ? -15.605 13.464 -34.782 1.00 80.44 77 PRO A C 1
ATOM 624 O O . PRO A 1 77 ? -16.277 12.432 -34.659 1.00 80.44 77 PRO A O 1
ATOM 627 N N . PRO A 1 78 ? -16.074 14.686 -34.454 1.00 73.94 78 PRO A N 1
ATOM 628 C CA . PRO A 1 78 ? -17.443 14.888 -34.012 1.00 73.94 78 PRO A CA 1
ATOM 629 C C . PRO A 1 78 ? -18.300 14.260 -35.089 1.00 73.94 78 PRO A C 1
ATOM 631 O O . PRO A 1 78 ? -18.218 14.697 -36.236 1.00 73.94 78 PRO A O 1
ATOM 634 N N . ALA A 1 79 ? -18.987 13.166 -34.747 1.00 63.06 79 ALA A N 1
ATOM 635 C CA . ALA A 1 79 ? -19.721 12.359 -35.700 1.00 63.06 79 ALA A CA 1
ATOM 636 C C . ALA A 1 79 ? -20.664 13.305 -36.437 1.00 63.06 79 ALA A C 1
ATOM 638 O O . ALA A 1 79 ? -21.699 13.713 -35.908 1.00 63.06 79 ALA A O 1
ATOM 639 N N . ALA A 1 80 ? -20.243 13.741 -37.622 1.00 55.59 80 ALA A N 1
ATOM 640 C CA . ALA A 1 80 ? -21.013 14.629 -38.449 1.00 55.59 80 ALA A CA 1
ATOM 641 C C . ALA A 1 80 ? -22.207 13.787 -38.845 1.00 55.59 80 ALA A C 1
ATOM 643 O O . ALA A 1 80 ? -22.046 12.857 -39.631 1.00 55.59 80 ALA A O 1
ATOM 644 N N . CYS A 1 81 ? -23.334 14.053 -38.177 1.00 47.06 81 CYS A N 1
ATOM 645 C CA . CYS A 1 81 ? -24.690 13.655 -38.515 1.00 47.06 81 CYS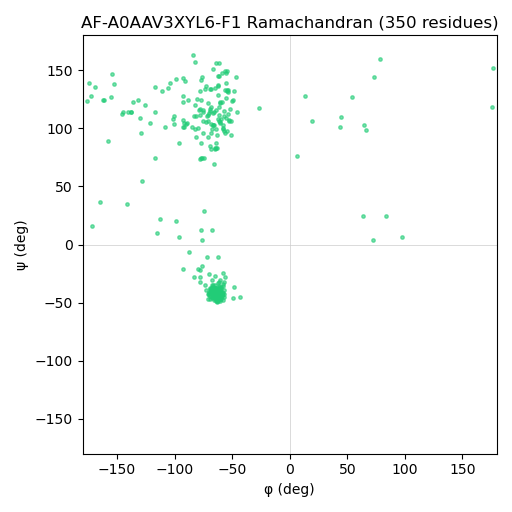 A CA 1
ATOM 646 C C . CYS A 1 81 ? -24.746 12.715 -39.722 1.00 47.06 81 CYS A C 1
ATOM 648 O O . CYS A 1 81 ? -25.154 13.097 -40.814 1.00 47.06 81 CYS A O 1
ATOM 650 N N . SER A 1 82 ? -24.392 11.449 -39.511 1.00 51.31 82 SER A N 1
ATOM 651 C CA . SER A 1 82 ? -25.035 10.387 -40.263 1.00 51.31 82 SER A CA 1
ATOM 652 C C . SER A 1 82 ? -26.372 10.228 -39.571 1.00 51.31 82 SER A C 1
ATOM 654 O O . SER A 1 82 ? -26.568 9.327 -38.761 1.00 51.31 82 SER A O 1
ATOM 656 N N . THR A 1 83 ? -27.253 11.206 -39.804 1.00 57.50 83 THR A N 1
ATOM 657 C CA . THR A 1 83 ? -28.680 11.053 -39.584 1.00 57.50 83 THR A CA 1
ATOM 658 C C . THR A 1 83 ? -28.997 9.702 -40.204 1.00 57.50 83 THR A C 1
ATOM 660 O O . THR A 1 83 ? -28.770 9.562 -41.410 1.00 57.50 83 THR A O 1
ATOM 663 N N . PRO A 1 84 ? -29.404 8.677 -39.436 1.00 55.34 84 PRO A N 1
ATOM 664 C CA . PRO A 1 84 ? -29.886 7.466 -40.059 1.00 55.34 84 PRO A CA 1
ATOM 665 C C . PRO A 1 84 ? -31.027 7.940 -40.946 1.00 55.34 84 PRO A C 1
ATOM 667 O O . PRO A 1 84 ? -32.020 8.472 -40.449 1.00 55.34 84 PRO A O 1
ATOM 670 N N . THR A 1 85 ? -30.818 7.881 -42.263 1.00 53.50 85 THR A N 1
ATOM 671 C CA . THR A 1 85 ? -31.870 8.103 -43.238 1.00 53.50 85 THR A CA 1
ATOM 672 C C . THR A 1 85 ? -32.985 7.186 -42.793 1.00 53.50 85 THR A C 1
ATOM 674 O O . THR A 1 85 ? -32.846 5.964 -42.848 1.00 53.50 85 THR A O 1
ATOM 677 N N . ALA A 1 86 ? -34.029 7.792 -42.233 1.00 49.28 86 ALA A N 1
ATOM 678 C CA . ALA A 1 86 ? -35.229 7.106 -41.837 1.00 49.28 86 ALA A CA 1
ATOM 679 C C . ALA A 1 86 ? -35.748 6.444 -43.108 1.00 49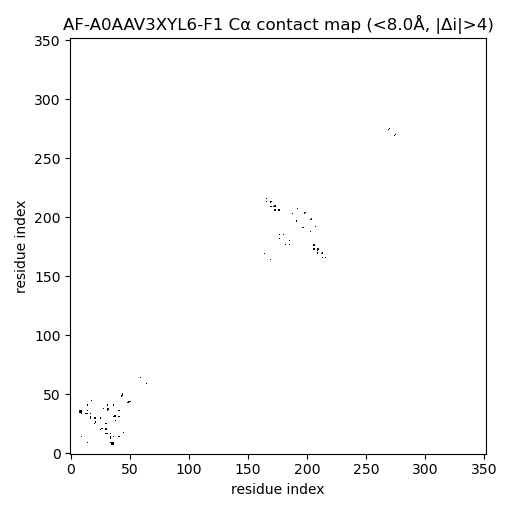.28 86 ALA A C 1
ATOM 681 O O . ALA A 1 86 ? -36.317 7.100 -43.980 1.00 49.28 86 ALA A O 1
ATOM 682 N N . ILE A 1 87 ? -35.466 5.150 -43.248 1.00 54.16 87 ILE A N 1
ATOM 683 C CA . ILE A 1 87 ? -36.154 4.303 -44.202 1.00 54.16 87 ILE A CA 1
ATOM 684 C C . ILE A 1 87 ? -37.598 4.350 -43.734 1.00 54.16 87 ILE A C 1
ATOM 686 O O . ILE A 1 87 ? -37.940 3.843 -42.664 1.00 54.16 87 ILE A O 1
ATOM 690 N N . ALA A 1 88 ? -38.398 5.087 -44.498 1.00 51.53 88 ALA A N 1
ATOM 691 C CA . ALA A 1 88 ? -39.816 5.237 -44.279 1.00 51.53 88 ALA A CA 1
ATOM 692 C C . ALA A 1 88 ? -40.435 3.841 -44.093 1.00 51.53 88 ALA A C 1
ATOM 694 O O . ALA A 1 88 ? -40.259 2.983 -44.965 1.00 51.53 88 ALA A O 1
ATOM 695 N N . PRO A 1 89 ? -41.141 3.581 -42.981 1.00 61.78 89 PRO A N 1
ATOM 696 C CA . PRO A 1 89 ? -41.934 2.372 -42.875 1.00 61.78 89 PRO A CA 1
ATOM 697 C C . PRO A 1 89 ? -43.054 2.434 -43.926 1.00 61.78 89 PRO A C 1
ATOM 699 O O . PRO A 1 89 ? -43.697 3.482 -44.066 1.00 61.78 89 PRO A O 1
ATOM 702 N N . PRO A 1 90 ? -43.310 1.351 -44.680 1.00 54.69 90 PRO A N 1
ATOM 703 C CA . PRO A 1 90 ? -44.463 1.301 -45.558 1.00 54.69 90 PRO A CA 1
ATOM 704 C C . PRO A 1 90 ? -45.736 1.397 -44.716 1.00 54.69 90 PRO A C 1
ATOM 706 O O . PRO A 1 90 ? -45.926 0.678 -43.735 1.00 54.69 90 PRO A O 1
ATOM 709 N N . ALA A 1 91 ? -46.590 2.333 -45.112 1.00 55.56 91 ALA A N 1
ATOM 710 C CA . ALA A 1 91 ? -47.903 2.552 -44.545 1.00 55.56 91 ALA A CA 1
ATOM 711 C C . ALA A 1 91 ? -48.749 1.271 -44.585 1.00 55.56 91 ALA A C 1
ATOM 713 O O . ALA A 1 91 ? -48.981 0.728 -45.662 1.00 55.56 91 ALA A O 1
ATOM 714 N N . ALA A 1 92 ? -49.282 0.854 -43.434 1.00 49.41 92 ALA A N 1
ATOM 715 C CA . ALA A 1 92 ? -50.573 0.175 -43.360 1.00 49.41 92 ALA A CA 1
ATOM 716 C C . ALA A 1 92 ? -51.155 0.199 -41.935 1.00 49.41 92 ALA A C 1
ATOM 718 O O . ALA A 1 92 ? -50.557 -0.303 -40.991 1.00 49.41 92 ALA A O 1
ATOM 719 N N . CYS A 1 93 ? -52.377 0.732 -41.866 1.00 40.16 93 CYS A N 1
ATOM 720 C CA . CYS A 1 93 ? -53.484 0.371 -40.976 1.00 40.16 93 CYS A CA 1
ATOM 721 C C . CYS A 1 93 ? -53.386 0.601 -39.453 1.00 40.16 93 CYS A C 1
ATOM 723 O O . CYS A 1 93 ? -52.958 -0.242 -38.679 1.00 40.16 93 CYS A O 1
ATOM 725 N N . SER A 1 94 ? -53.988 1.726 -39.050 1.00 50.00 94 SER A N 1
ATOM 726 C CA . SER A 1 94 ? -55.207 1.788 -38.222 1.00 50.00 94 SER A CA 1
ATOM 727 C C . SER A 1 94 ? -55.324 0.867 -36.997 1.00 50.00 94 SER A C 1
ATOM 729 O O . SER A 1 94 ? -55.670 -0.302 -37.127 1.00 50.00 94 SER A O 1
ATOM 731 N N . THR A 1 95 ? -55.260 1.442 -35.790 1.00 50.31 95 THR A N 1
ATOM 732 C CA . THR A 1 95 ? -56.413 1.626 -34.867 1.00 50.31 95 THR A CA 1
ATOM 733 C C . THR A 1 95 ? -55.962 2.256 -33.534 1.00 50.31 95 THR A C 1
ATOM 735 O O . THR A 1 95 ? -54.805 2.097 -33.148 1.00 50.31 95 THR A O 1
ATOM 738 N N . PRO A 1 96 ? -56.834 3.006 -32.827 1.00 55.06 96 PRO A N 1
ATOM 739 C CA . PRO A 1 96 ? -56.478 3.716 -31.604 1.00 55.06 96 PRO A CA 1
ATOM 740 C C . PRO A 1 96 ? -56.894 2.927 -30.356 1.00 55.06 96 PRO A C 1
ATOM 742 O O . PRO A 1 96 ? -57.991 2.378 -30.294 1.00 55.06 96 PRO A O 1
ATOM 745 N N . THR A 1 97 ? -56.085 2.946 -29.298 1.00 47.88 97 THR A N 1
ATOM 746 C CA . THR A 1 97 ? -56.608 2.782 -27.934 1.00 47.88 97 THR A CA 1
ATOM 747 C C . THR A 1 97 ? -55.784 3.634 -26.983 1.00 47.88 97 THR A C 1
ATOM 749 O O . THR A 1 97 ? -54.593 3.422 -26.776 1.00 47.88 97 THR A O 1
ATOM 752 N N . ALA A 1 98 ? -56.456 4.652 -26.459 1.00 47.84 98 ALA A N 1
ATOM 753 C CA . ALA A 1 98 ? -55.971 5.564 -25.447 1.00 47.84 98 ALA A CA 1
ATOM 754 C C . ALA A 1 98 ? -55.815 4.846 -24.106 1.00 47.84 98 ALA A C 1
ATOM 756 O O . ALA A 1 98 ? -56.767 4.215 -23.658 1.00 47.84 98 ALA A O 1
ATOM 757 N N . ILE A 1 99 ? -54.685 5.043 -23.422 1.00 42.19 99 ILE A N 1
ATOM 758 C CA . ILE A 1 99 ? -54.652 5.075 -21.957 1.00 42.19 99 ILE A CA 1
ATOM 759 C C . ILE A 1 99 ? -53.729 6.217 -21.540 1.00 42.19 99 ILE A C 1
ATOM 761 O O . ILE A 1 99 ? -52.530 6.223 -21.808 1.00 42.19 99 ILE A O 1
ATOM 765 N N . ALA A 1 100 ? -54.346 7.208 -20.909 1.00 47.59 100 ALA A N 1
ATOM 766 C CA . ALA A 1 100 ? -53.705 8.316 -20.235 1.00 47.59 100 ALA A CA 1
ATOM 767 C C . ALA A 1 100 ? -53.062 7.842 -18.928 1.00 47.59 100 ALA A C 1
ATOM 769 O O . ALA A 1 100 ? -53.724 7.159 -18.152 1.00 47.59 100 ALA A O 1
ATOM 770 N N . ILE A 1 101 ? -51.839 8.292 -18.635 1.00 42.88 101 ILE A N 1
ATOM 771 C CA . ILE A 1 101 ? -51.383 8.488 -17.253 1.00 42.88 101 ILE A CA 1
ATOM 772 C C . ILE A 1 101 ? -50.641 9.823 -17.183 1.00 42.88 101 ILE A C 1
ATOM 774 O O . ILE A 1 101 ? -49.702 10.090 -17.930 1.00 42.88 101 ILE A O 1
ATOM 778 N N . SER A 1 102 ? -51.149 10.676 -16.300 1.00 40.28 102 SER A N 1
ATOM 779 C CA . SER A 1 102 ? -50.699 12.027 -16.007 1.00 40.28 102 SER A CA 1
ATOM 780 C C . SER A 1 102 ? -49.514 12.073 -15.041 1.00 40.28 102 SER A C 1
ATOM 782 O O . SER A 1 102 ? -49.451 11.249 -14.133 1.00 40.28 102 SER A O 1
ATOM 784 N N . ALA A 1 103 ? -48.787 13.195 -15.119 1.00 41.75 103 ALA A N 1
ATOM 785 C CA . ALA A 1 103 ? -48.108 13.900 -14.021 1.00 41.75 103 ALA A CA 1
ATOM 786 C C . ALA A 1 103 ? -46.830 13.224 -13.461 1.00 41.75 103 ALA A C 1
ATOM 788 O O . ALA A 1 103 ? -46.726 12.013 -13.391 1.00 41.75 103 ALA A O 1
ATOM 789 N N . VAL A 1 104 ? -45.784 13.945 -13.047 1.00 42.56 104 VAL A N 1
ATOM 790 C CA . VAL A 1 104 ? -45.767 15.251 -12.376 1.00 42.56 104 VAL A CA 1
ATOM 791 C C . VAL A 1 104 ? -44.435 15.975 -12.638 1.00 42.56 104 VAL A C 1
ATOM 793 O O . VAL A 1 104 ? -43.379 15.352 -12.726 1.00 42.56 104 VAL A O 1
ATOM 796 N N . CYS A 1 105 ? -44.508 17.303 -12.720 1.00 39.91 105 CYS A N 1
ATOM 797 C CA . CYS A 1 105 ? -43.398 18.254 -12.692 1.00 39.91 105 CYS A CA 1
ATOM 798 C C . CYS A 1 105 ? -42.510 18.129 -11.441 1.00 39.91 105 CYS A C 1
ATOM 800 O O . CYS A 1 105 ? -43.033 17.923 -10.349 1.00 39.91 105 CYS A O 1
ATOM 802 N N . SER A 1 106 ? -41.211 18.436 -11.574 1.00 43.09 106 SER A N 1
ATOM 803 C CA . SER A 1 106 ? -40.449 19.129 -10.517 1.00 43.09 106 SER A CA 1
ATOM 804 C C . SER A 1 106 ? -39.200 19.848 -11.056 1.00 43.09 106 SER A C 1
ATOM 806 O O . SER A 1 106 ? -38.127 19.283 -11.226 1.00 43.09 106 SER A O 1
ATOM 808 N N . ILE A 1 107 ? -39.450 21.097 -11.442 1.00 41.25 107 ILE A N 1
ATOM 809 C CA . ILE A 1 107 ? -38.728 22.365 -11.225 1.00 41.25 107 ILE A CA 1
ATOM 810 C C . ILE A 1 107 ? -37.271 22.331 -10.687 1.00 41.25 107 ILE A C 1
ATOM 812 O O . ILE A 1 107 ? -36.996 21.845 -9.597 1.00 41.25 107 ILE A O 1
ATOM 816 N N . SER A 1 108 ? -36.419 23.044 -11.442 1.00 40.78 108 SER A N 1
ATOM 817 C CA . SER A 1 108 ? -35.255 23.889 -11.094 1.00 40.78 108 SER A CA 1
ATOM 818 C C . SER A 1 108 ? -34.097 23.364 -10.240 1.00 40.78 108 SER A C 1
ATOM 820 O O . SER A 1 108 ? -34.224 23.142 -9.042 1.00 40.78 108 SER A O 1
ATOM 822 N N . SER A 1 109 ? -32.885 23.513 -10.786 1.00 42.25 109 SER A N 1
ATOM 823 C CA . SER A 1 109 ? -32.008 24.633 -10.393 1.00 42.25 109 SER A CA 1
ATOM 824 C C . SER A 1 109 ? -30.921 24.876 -11.439 1.00 42.25 109 SER A C 1
ATOM 826 O O . SER A 1 109 ? -30.164 23.981 -11.802 1.00 42.25 109 SER A O 1
ATOM 828 N N . ALA A 1 110 ? -30.877 26.115 -11.921 1.00 44.78 110 ALA A N 1
ATOM 829 C CA . ALA A 1 110 ? -29.827 26.658 -12.763 1.00 44.78 110 ALA A CA 1
ATOM 830 C C . ALA A 1 110 ? -28.603 27.001 -11.904 1.00 44.78 110 ALA A C 1
ATOM 832 O O . ALA A 1 110 ? -28.734 27.686 -10.891 1.00 44.78 110 ALA A O 1
ATOM 833 N N . ILE A 1 111 ? -27.414 26.585 -12.339 1.00 41.72 111 ILE A N 1
ATOM 834 C CA . ILE A 1 111 ? -26.154 27.185 -11.899 1.00 41.72 111 ILE A CA 1
ATOM 835 C C . ILE A 1 111 ? -25.457 27.685 -13.158 1.00 41.72 111 ILE A C 1
ATOM 837 O O . ILE A 1 111 ? -24.950 26.913 -13.969 1.00 41.72 111 ILE A O 1
ATOM 841 N N . ALA A 1 112 ? -25.501 29.003 -13.330 1.00 43.38 112 ALA A N 1
ATOM 842 C CA . ALA A 1 112 ? -24.713 29.722 -14.309 1.00 43.38 112 ALA A CA 1
ATOM 843 C C . ALA A 1 112 ? -23.241 29.677 -13.878 1.00 43.38 112 ALA A C 1
ATOM 845 O O . ALA A 1 112 ? -22.885 30.212 -12.828 1.00 43.38 112 ALA A O 1
ATOM 846 N N . LEU A 1 113 ? -22.391 29.045 -14.686 1.00 39.50 113 LEU A N 1
ATOM 847 C CA . LEU A 1 113 ? -20.944 29.205 -14.595 1.00 39.50 113 LEU A CA 1
ATOM 848 C C . LEU A 1 113 ? -20.498 30.152 -15.703 1.00 39.50 113 LEU A C 1
ATOM 850 O O . LEU A 1 113 ? -20.525 29.837 -16.891 1.00 39.50 113 LEU A O 1
ATOM 854 N N . THR A 1 114 ? -20.128 31.346 -15.264 1.00 41.31 114 THR A N 1
ATOM 855 C CA . THR A 1 114 ? -19.503 32.409 -16.037 1.00 41.31 114 THR A CA 1
ATOM 856 C C . THR A 1 114 ? -18.180 31.900 -16.610 1.00 41.31 114 THR A C 1
ATOM 858 O O . THR A 1 114 ? -17.211 31.701 -15.880 1.00 41.31 114 THR A O 1
ATOM 861 N N . ALA A 1 115 ? -18.141 31.673 -17.922 1.00 37.19 115 ALA A N 1
ATOM 862 C CA . ALA A 1 115 ? -16.916 31.372 -18.648 1.00 37.19 115 ALA A CA 1
ATOM 863 C C . ALA A 1 115 ? -16.062 32.647 -18.750 1.00 37.19 115 ALA A C 1
ATOM 865 O O . ALA A 1 115 ? -16.422 33.598 -19.443 1.00 37.19 115 ALA A O 1
ATOM 866 N N . ALA A 1 116 ? -14.934 32.674 -18.040 1.00 41.12 116 ALA A N 1
ATOM 867 C CA . ALA A 1 116 ? -13.891 33.668 -18.246 1.00 41.12 116 ALA A CA 1
ATOM 868 C C . ALA A 1 116 ? -13.022 33.230 -19.434 1.00 41.12 116 ALA A C 1
ATOM 870 O O . ALA A 1 116 ? -12.285 32.248 -19.363 1.00 41.12 116 ALA A O 1
ATOM 871 N N . CYS A 1 117 ? -13.133 33.965 -20.538 1.00 35.28 117 CYS A N 1
ATOM 872 C CA . CYS A 1 117 ? -12.325 33.799 -21.737 1.00 35.28 117 CYS A CA 1
ATOM 873 C C . CYS A 1 117 ? -10.863 34.171 -21.442 1.00 35.28 117 CYS A C 1
ATOM 875 O O . CYS A 1 117 ? -10.523 35.352 -21.399 1.00 35.28 117 CYS A O 1
ATOM 877 N N . TYR A 1 118 ? -9.986 33.181 -21.266 1.00 38.53 118 TYR A N 1
ATOM 878 C CA . TYR A 1 118 ? -8.540 33.388 -21.350 1.00 38.53 118 TYR A CA 1
ATOM 879 C C . TYR A 1 118 ? -8.079 33.095 -22.779 1.00 38.53 118 TYR A C 1
ATOM 881 O O . TYR A 1 118 ? -7.918 31.947 -23.188 1.00 38.53 118 TYR A O 1
ATOM 889 N N . THR A 1 119 ? -7.867 34.156 -23.554 1.00 42.88 119 THR A N 1
ATOM 890 C CA . THR A 1 119 ? -7.156 34.105 -24.833 1.00 42.88 119 THR A CA 1
ATOM 891 C C . THR A 1 119 ? -5.684 33.798 -24.566 1.00 42.88 119 THR A C 1
ATOM 893 O O . THR A 1 119 ? -4.934 34.670 -24.123 1.00 42.88 119 THR A O 1
ATOM 896 N N . ARG A 1 120 ? -5.257 32.556 -24.816 1.00 38.84 120 ARG A N 1
ATOM 897 C CA . ARG A 1 120 ? -3.841 32.177 -24.795 1.00 38.84 120 ARG A CA 1
ATOM 898 C C . ARG A 1 120 ? -3.276 32.299 -26.208 1.00 38.84 120 ARG A C 1
ATOM 900 O O . ARG A 1 120 ? -3.595 31.500 -27.081 1.00 38.84 120 ARG A O 1
ATOM 907 N N . SER A 1 121 ? -2.453 33.322 -26.414 1.00 36.31 121 SER A N 1
ATOM 908 C CA . SER A 1 121 ? -1.701 33.556 -27.646 1.00 36.31 121 SER A CA 1
ATOM 909 C C . SER A 1 121 ? -0.783 32.375 -27.966 1.00 36.31 121 SER A C 1
ATOM 911 O O . SER A 1 121 ? 0.086 32.015 -27.173 1.00 36.31 121 SER A O 1
ATOM 913 N N . THR A 1 122 ? -0.965 31.796 -29.148 1.00 42.75 122 THR A N 1
ATOM 914 C CA . THR A 1 122 ? -0.049 30.840 -29.777 1.00 42.75 122 THR A CA 1
ATOM 915 C C . THR A 1 122 ? 1.147 31.581 -30.380 1.00 42.75 122 THR A C 1
ATOM 917 O O . THR A 1 122 ? 0.934 32.462 -31.217 1.00 42.75 122 THR A O 1
ATOM 920 N N . PRO A 1 123 ? 2.401 31.246 -30.033 1.00 47.09 123 PRO A N 1
ATOM 921 C CA . PRO A 1 123 ? 3.543 31.687 -30.816 1.00 47.09 123 PRO A CA 1
ATOM 922 C C . PRO A 1 123 ? 3.682 30.815 -32.070 1.00 47.09 123 PRO A C 1
ATOM 924 O O . PRO A 1 123 ? 3.939 29.614 -31.999 1.00 47.09 123 PRO A O 1
ATOM 927 N N . THR A 1 124 ? 3.521 31.451 -33.226 1.00 39.38 124 THR A N 1
ATOM 928 C CA . THR A 1 124 ? 3.912 30.934 -34.539 1.00 39.38 124 THR A CA 1
ATOM 929 C C . THR A 1 124 ? 5.422 30.708 -34.558 1.00 39.38 124 THR A C 1
ATOM 931 O O . THR A 1 124 ? 6.190 31.669 -34.536 1.00 39.38 124 THR A O 1
ATOM 934 N N . ILE A 1 125 ? 5.857 29.448 -34.607 1.00 39.41 125 ILE A N 1
ATOM 935 C CA . ILE A 1 125 ? 7.244 29.094 -34.923 1.00 39.41 125 ILE A CA 1
ATOM 936 C C . ILE A 1 125 ? 7.285 28.654 -36.383 1.00 39.41 125 ILE A C 1
ATOM 938 O O . ILE A 1 125 ? 6.874 27.555 -36.746 1.00 39.41 125 ILE A O 1
ATOM 942 N N . THR A 1 126 ? 7.782 29.556 -37.219 1.00 44.56 126 THR A N 1
ATOM 943 C CA . THR A 1 126 ? 8.149 29.306 -38.609 1.00 44.56 126 THR A CA 1
ATOM 944 C C . THR A 1 126 ? 9.473 28.540 -38.620 1.00 44.56 126 THR A C 1
ATOM 946 O O . THR A 1 126 ? 10.490 29.080 -38.189 1.00 44.56 126 THR A O 1
ATOM 949 N N . VAL A 1 127 ? 9.484 27.297 -39.107 1.00 41.88 127 VAL A N 1
ATOM 950 C CA . VAL A 1 127 ? 10.724 26.544 -39.376 1.00 41.88 127 VAL A CA 1
ATOM 951 C C . VAL A 1 127 ? 10.887 26.391 -40.891 1.00 41.88 127 VAL A C 1
ATOM 953 O O . VAL A 1 127 ? 9.918 26.041 -41.569 1.00 41.88 127 VAL A O 1
ATOM 956 N N . PRO A 1 128 ? 12.079 26.685 -41.443 1.00 48.97 128 PRO A N 1
ATOM 957 C CA . PRO A 1 128 ? 12.302 26.715 -42.877 1.00 48.97 128 PRO A CA 1
ATOM 958 C C . PRO A 1 128 ? 12.422 25.323 -43.503 1.00 48.97 128 PRO A C 1
ATOM 960 O O . PRO A 1 128 ? 13.005 24.384 -42.966 1.00 48.97 128 PRO A O 1
ATOM 963 N N . HIS A 1 129 ? 11.888 25.279 -44.714 1.00 40.72 129 HIS A N 1
ATOM 964 C CA . HIS A 1 129 ? 11.992 24.251 -45.730 1.00 40.72 129 HIS A CA 1
ATOM 965 C C . HIS A 1 129 ? 13.459 24.047 -46.154 1.00 40.72 129 HIS A C 1
ATOM 967 O O . HIS A 1 129 ? 14.078 24.980 -46.662 1.00 40.72 129 HIS A O 1
ATOM 973 N N . ALA A 1 130 ? 14.008 22.834 -46.023 1.00 35.88 130 ALA A N 1
ATOM 974 C CA . ALA A 1 130 ? 15.237 22.452 -46.721 1.00 35.88 130 ALA A CA 1
ATOM 975 C C . ALA A 1 130 ? 15.364 20.933 -46.931 1.00 35.88 130 ALA A C 1
ATOM 977 O O . ALA A 1 130 ? 15.327 20.151 -45.990 1.00 35.88 130 ALA A O 1
ATOM 978 N N . ALA A 1 131 ? 15.587 20.599 -48.204 1.00 37.06 131 ALA A N 1
ATOM 979 C CA . ALA A 1 131 ? 16.292 19.440 -48.749 1.00 37.06 131 ALA A CA 1
ATOM 980 C C . ALA A 1 131 ? 15.726 18.024 -48.520 1.00 37.06 131 ALA A C 1
ATOM 982 O O . ALA A 1 131 ? 15.948 17.360 -47.513 1.00 37.06 131 ALA A O 1
ATOM 983 N N . GLN A 1 132 ? 15.103 17.535 -49.596 1.00 45.62 132 GLN A N 1
ATOM 984 C CA . GLN A 1 132 ? 14.985 16.124 -49.953 1.00 45.62 132 GLN A CA 1
ATOM 985 C C . GLN A 1 132 ? 16.347 15.415 -49.879 1.00 45.62 132 GLN A C 1
ATOM 987 O O . GLN A 1 132 ? 17.317 15.862 -50.491 1.00 45.62 132 GLN A O 1
ATOM 992 N N . ALA A 1 133 ? 16.382 14.256 -49.224 1.00 36.56 133 ALA A N 1
ATOM 993 C CA . ALA A 1 133 ? 17.413 13.250 -49.429 1.00 36.56 133 ALA A CA 1
ATOM 994 C C . ALA A 1 133 ? 16.739 11.886 -49.621 1.00 36.56 133 ALA A C 1
ATOM 996 O O . ALA A 1 133 ? 15.925 11.444 -48.813 1.00 36.56 133 ALA A O 1
ATOM 997 N N . HIS A 1 134 ? 17.061 11.264 -50.750 1.00 41.97 134 HIS A N 1
ATOM 998 C CA . HIS A 1 134 ? 16.641 9.935 -51.164 1.00 41.97 134 HIS A CA 1
ATOM 999 C C . HIS A 1 134 ? 17.010 8.857 -50.131 1.00 41.97 134 HIS A C 1
ATOM 1001 O O . HIS A 1 134 ? 18.169 8.752 -49.738 1.00 41.97 134 HIS A O 1
ATOM 1007 N N . CYS A 1 135 ? 16.060 7.979 -49.796 1.00 34.06 135 CYS A N 1
ATOM 1008 C CA . CYS A 1 135 ? 16.352 6.670 -49.208 1.00 34.06 135 CYS A CA 1
ATOM 1009 C C . CYS A 1 135 ? 16.146 5.567 -50.261 1.00 34.06 135 CYS A C 1
ATOM 1011 O O . CYS A 1 135 ? 15.130 5.581 -50.966 1.00 34.06 135 CYS A O 1
ATOM 1013 N N . PRO A 1 136 ? 17.078 4.604 -50.389 1.00 50.72 136 PRO A N 1
ATOM 1014 C CA . PRO A 1 136 ? 16.934 3.491 -51.310 1.00 50.72 136 PRO A CA 1
ATOM 1015 C C . PRO A 1 136 ? 15.973 2.430 -50.763 1.00 50.72 136 PRO A C 1
ATOM 1017 O O . PRO A 1 136 ? 15.949 2.093 -49.581 1.00 50.72 136 PRO A O 1
ATOM 1020 N N . ARG A 1 137 ? 15.192 1.897 -51.700 1.00 43.16 137 ARG A N 1
ATOM 1021 C CA . ARG A 1 137 ? 14.277 0.758 -51.602 1.00 43.16 137 ARG A CA 1
ATOM 1022 C C . ARG A 1 137 ? 15.006 -0.468 -51.025 1.00 43.16 137 ARG A C 1
ATOM 1024 O O . ARG A 1 137 ? 15.805 -1.089 -51.719 1.00 43.16 137 ARG A O 1
ATOM 1031 N N . GLY A 1 138 ? 14.716 -0.820 -49.774 1.00 35.66 138 GLY A N 1
ATOM 1032 C CA . GLY A 1 138 ? 15.094 -2.100 -49.171 1.00 35.66 138 GLY A CA 1
ATOM 1033 C C . GLY A 1 138 ? 14.012 -3.144 -49.437 1.00 35.66 138 GLY A C 1
ATOM 1034 O O . GLY A 1 138 ? 12.839 -2.910 -49.156 1.00 35.66 138 GLY A O 1
ATOM 1035 N N . SER A 1 139 ? 14.403 -4.268 -50.033 1.00 42.25 139 SER A N 1
ATOM 1036 C CA . SER A 1 139 ? 13.537 -5.376 -50.431 1.00 42.25 139 SER A CA 1
ATOM 1037 C C . SER A 1 139 ? 12.801 -6.001 -49.242 1.00 42.25 139 SER A C 1
ATOM 1039 O O . SER A 1 139 ? 13.432 -6.513 -48.317 1.00 42.25 139 SER A O 1
ATOM 1041 N N . GLY A 1 140 ? 11.471 -6.027 -49.304 1.00 33.62 140 GLY A N 1
ATOM 1042 C CA . GLY A 1 140 ? 10.654 -6.864 -48.432 1.00 33.62 140 GLY A CA 1
ATOM 1043 C C . GLY A 1 140 ? 10.824 -8.333 -48.811 1.00 33.62 140 GLY A C 1
ATOM 1044 O O . GLY A 1 140 ? 10.415 -8.745 -49.894 1.00 33.62 140 GLY A O 1
ATOM 1045 N N . SER A 1 141 ? 11.432 -9.115 -47.919 1.00 38.22 141 SER A N 1
ATOM 1046 C CA . SER A 1 141 ? 11.389 -10.576 -47.978 1.00 38.22 141 SER A CA 1
ATOM 1047 C C . SER A 1 141 ? 10.103 -11.032 -47.292 1.00 38.22 141 SER A C 1
ATOM 1049 O O . SER A 1 141 ? 9.992 -11.011 -46.067 1.00 38.22 141 SER A O 1
ATOM 1051 N N . VAL A 1 142 ? 9.097 -11.369 -48.098 1.00 35.78 142 VAL A N 1
ATOM 1052 C CA . VAL A 1 142 ? 7.836 -11.957 -47.639 1.00 35.78 142 VAL A CA 1
ATOM 1053 C C . VAL A 1 142 ? 8.070 -13.455 -47.462 1.00 35.78 142 VAL A C 1
ATOM 1055 O O . VAL A 1 142 ? 8.060 -14.209 -48.432 1.00 35.78 142 VAL A O 1
ATOM 1058 N N . ILE A 1 143 ? 8.292 -13.900 -46.225 1.00 36.16 143 ILE A N 1
ATOM 1059 C CA . ILE A 1 143 ? 8.257 -15.328 -45.900 1.00 36.16 143 ILE A CA 1
ATOM 1060 C C . ILE A 1 143 ? 6.782 -15.717 -45.767 1.00 36.16 143 ILE A C 1
ATOM 1062 O O . ILE A 1 143 ? 6.137 -15.437 -44.759 1.00 36.16 143 ILE A O 1
ATOM 1066 N N . SER A 1 144 ? 6.242 -16.335 -46.817 1.00 32.91 144 SER A N 1
ATOM 1067 C CA . SER A 1 144 ? 4.945 -17.010 -46.765 1.00 32.91 144 SER A CA 1
ATOM 1068 C C . SER A 1 144 ? 5.087 -18.282 -45.933 1.00 32.91 144 SER A C 1
ATOM 1070 O O . SER A 1 144 ? 5.756 -19.222 -46.353 1.00 32.91 144 SER A O 1
ATOM 1072 N N . ILE A 1 145 ? 4.467 -18.314 -44.754 1.00 36.41 145 ILE A N 1
ATOM 1073 C CA . ILE A 1 145 ? 4.318 -19.541 -43.968 1.00 36.41 145 ILE A CA 1
ATOM 1074 C C . ILE A 1 145 ? 3.006 -20.191 -44.409 1.00 36.41 145 ILE A C 1
ATOM 1076 O O . ILE A 1 145 ? 1.916 -19.737 -44.066 1.00 36.41 145 ILE A O 1
ATOM 1080 N N . THR A 1 146 ? 3.120 -21.239 -45.218 1.00 32.97 146 THR A N 1
ATOM 1081 C CA . THR A 1 146 ? 2.014 -22.123 -45.591 1.00 32.97 146 THR A CA 1
ATOM 1082 C C . THR A 1 146 ? 1.486 -22.853 -44.359 1.00 32.97 146 THR A C 1
ATOM 1084 O O . THR A 1 146 ? 2.189 -23.649 -43.739 1.00 32.97 146 THR A O 1
ATOM 1087 N N . SER A 1 147 ? 0.228 -22.571 -44.025 1.00 35.41 147 SER A N 1
ATOM 1088 C CA . SER A 1 147 ? -0.579 -23.307 -43.055 1.00 35.41 147 SER A CA 1
ATOM 1089 C C . SER A 1 147 ? -0.913 -24.694 -43.608 1.00 35.41 147 SER A C 1
ATOM 1091 O O . SER A 1 147 ? -1.634 -24.811 -44.598 1.00 35.41 147 SER A O 1
ATOM 1093 N N . HIS A 1 148 ? -0.403 -25.742 -42.961 1.00 36.47 148 HIS A N 1
ATOM 1094 C CA . HIS A 1 148 ? -0.923 -27.098 -43.102 1.00 36.47 148 HIS A CA 1
ATOM 1095 C C . HIS A 1 148 ? -1.649 -27.478 -41.813 1.00 36.47 148 HIS A C 1
ATOM 1097 O O . HIS A 1 148 ? -1.037 -27.835 -40.809 1.00 36.47 148 HIS A O 1
ATOM 1103 N N . HIS A 1 149 ? -2.978 -27.404 -41.865 1.00 34.84 149 HIS A N 1
ATOM 1104 C CA . HIS A 1 149 ? -3.849 -28.184 -40.999 1.00 34.84 149 HIS A CA 1
ATOM 1105 C C . HIS A 1 149 ? -3.727 -29.661 -41.389 1.00 34.84 149 HIS A C 1
ATOM 1107 O O . HIS A 1 149 ? -4.093 -30.038 -42.501 1.00 34.84 149 HIS A O 1
ATOM 1113 N N . ALA A 1 150 ? -3.276 -30.499 -40.461 1.00 34.44 150 ALA A N 1
ATOM 1114 C CA . ALA A 1 150 ? -3.611 -31.916 -40.441 1.00 34.44 150 ALA A CA 1
ATOM 1115 C C . ALA A 1 150 ? -3.834 -32.327 -38.983 1.00 34.44 150 ALA A C 1
ATOM 1117 O O . ALA A 1 150 ? -2.951 -32.234 -38.134 1.00 34.44 150 ALA A O 1
ATOM 1118 N N . VAL A 1 151 ? -5.081 -32.688 -38.711 1.00 44.66 151 VAL A N 1
ATOM 1119 C CA . VAL A 1 151 ? -5.587 -33.214 -37.451 1.00 44.66 151 VAL A CA 1
ATOM 1120 C C . VAL A 1 151 ? -5.180 -34.679 -37.379 1.00 44.66 151 VAL A C 1
ATOM 1122 O O . VAL A 1 151 ? -5.742 -35.472 -38.122 1.00 44.66 151 VAL A O 1
ATOM 1125 N N . GLU A 1 152 ? -4.276 -35.052 -36.474 1.00 30.88 152 GLU A N 1
ATOM 1126 C CA . GLU A 1 152 ? -4.163 -36.443 -36.023 1.00 30.88 152 GLU A CA 1
ATOM 1127 C C . GLU A 1 152 ? -3.953 -36.513 -34.507 1.00 30.88 152 GLU A C 1
ATOM 1129 O O . GLU A 1 152 ? -2.949 -36.077 -33.945 1.00 30.88 152 GLU A O 1
ATOM 1134 N N . ASN A 1 153 ? -4.969 -37.081 -33.855 1.00 46.78 153 ASN A N 1
ATOM 1135 C CA . ASN A 1 153 ? -4.909 -37.654 -32.521 1.00 46.78 153 ASN A CA 1
ATOM 1136 C C . ASN A 1 153 ? -3.831 -38.744 -32.493 1.00 46.78 153 ASN A C 1
ATOM 1138 O O . ASN A 1 153 ? -4.035 -39.804 -33.081 1.00 46.78 153 ASN A O 1
ATOM 1142 N N . CYS A 1 154 ? -2.759 -38.542 -31.730 1.00 33.06 154 CYS A N 1
ATOM 1143 C CA . CYS A 1 154 ? -1.888 -39.635 -31.316 1.00 33.06 154 CYS A CA 1
ATOM 1144 C C . CYS A 1 154 ? -1.748 -39.651 -29.797 1.00 33.06 154 CYS A C 1
ATOM 1146 O O . CYS A 1 154 ? -1.342 -38.686 -29.150 1.00 33.06 154 CYS A O 1
ATOM 1148 N N . ALA A 1 155 ? -2.174 -40.787 -29.259 1.00 36.78 155 ALA A N 1
ATOM 1149 C CA . ALA A 1 155 ? -2.211 -41.131 -27.862 1.00 36.78 155 ALA A CA 1
ATOM 1150 C C . ALA A 1 155 ? -0.815 -41.192 -27.228 1.00 36.78 155 ALA A C 1
ATOM 1152 O O . ALA A 1 155 ? 0.207 -41.416 -27.873 1.00 36.78 155 ALA A O 1
ATOM 1153 N N . HIS A 1 156 ? -0.840 -41.014 -25.913 1.00 41.25 156 HIS A N 1
ATOM 1154 C CA . HIS A 1 156 ? 0.227 -41.177 -24.940 1.00 41.25 156 HIS A CA 1
ATOM 1155 C C . HIS A 1 156 ? 1.330 -42.178 -25.321 1.00 41.25 156 HIS A C 1
ATOM 1157 O O . HIS A 1 156 ? 1.119 -43.386 -25.353 1.00 41.25 156 HIS A O 1
ATOM 1163 N N . SER A 1 157 ? 2.551 -41.667 -25.465 1.00 33.72 157 SER A N 1
ATOM 1164 C CA . SER A 1 157 ? 3.774 -42.421 -25.198 1.00 33.72 157 SER A CA 1
ATOM 1165 C C . SER A 1 157 ? 4.643 -41.586 -24.267 1.00 33.72 157 SER A C 1
ATOM 1167 O O . SER A 1 157 ? 5.329 -40.651 -24.669 1.00 33.72 157 SER A O 1
ATOM 1169 N N . SER A 1 158 ? 4.522 -41.889 -22.975 1.00 46.25 158 SER A N 1
ATOM 1170 C CA . SER A 1 158 ? 5.376 -41.367 -21.915 1.00 46.25 158 SER A CA 1
ATOM 1171 C C . SER A 1 158 ? 6.700 -42.124 -21.969 1.00 46.25 158 SER A C 1
ATOM 1173 O O . SER A 1 158 ? 6.864 -43.161 -21.335 1.00 46.25 158 SER A O 1
ATOM 1175 N N . SER A 1 159 ? 7.632 -41.630 -22.780 1.00 35.75 159 SER A N 1
ATOM 1176 C CA . SER A 1 159 ? 9.041 -41.999 -22.681 1.00 35.75 159 SER A CA 1
ATOM 1177 C C . SER A 1 159 ? 9.723 -40.993 -21.759 1.00 35.75 159 SER A C 1
ATOM 1179 O O . SER A 1 159 ? 9.955 -39.843 -22.137 1.00 35.75 159 SER A O 1
ATOM 1181 N N . CYS A 1 160 ? 10.008 -41.416 -20.534 1.00 38.91 160 CYS A N 1
ATOM 1182 C CA . CYS A 1 160 ? 10.923 -40.747 -19.619 1.00 38.91 160 CYS A CA 1
ATOM 1183 C C . CYS A 1 160 ? 12.336 -40.767 -20.218 1.00 38.91 160 CYS A C 1
ATOM 1185 O O . CYS A 1 160 ? 13.112 -41.694 -20.002 1.00 38.91 160 CYS A O 1
ATOM 1187 N N . LEU A 1 161 ? 12.638 -39.756 -21.030 1.00 41.28 161 LEU A N 1
ATOM 1188 C CA . LEU A 1 161 ? 14.002 -39.384 -21.360 1.00 41.28 161 LEU A CA 1
ATOM 1189 C C . LEU A 1 161 ? 14.437 -38.382 -20.295 1.00 41.28 161 LEU A C 1
ATOM 1191 O O . LEU A 1 161 ? 14.033 -37.220 -20.343 1.00 41.28 161 LEU A O 1
ATOM 1195 N N . ASP A 1 162 ? 15.264 -38.832 -19.352 1.00 42.72 162 ASP A N 1
ATOM 1196 C CA . ASP A 1 162 ? 16.174 -37.960 -18.605 1.00 42.72 162 ASP A CA 1
ATOM 1197 C C . ASP A 1 162 ? 17.200 -37.407 -19.606 1.00 42.72 162 ASP A C 1
ATOM 1199 O O . ASP A 1 162 ? 18.354 -37.825 -19.682 1.00 42.72 162 ASP A O 1
ATOM 1203 N N . GLY A 1 163 ? 16.721 -36.535 -20.491 1.00 52.50 163 GLY A N 1
ATOM 1204 C CA . GLY A 1 163 ? 17.553 -35.773 -21.394 1.00 52.50 163 GLY A CA 1
ATOM 1205 C C . GLY A 1 163 ? 18.240 -34.719 -20.555 1.00 52.50 163 GLY A C 1
ATOM 1206 O O . GLY A 1 163 ? 17.593 -33.760 -20.147 1.00 52.50 163 GLY A O 1
ATOM 1207 N N . ASP A 1 164 ? 19.524 -34.929 -20.288 1.00 61.34 164 ASP A N 1
ATOM 1208 C CA . ASP A 1 164 ? 20.435 -33.930 -19.746 1.00 61.34 164 ASP A CA 1
ATOM 1209 C C . ASP A 1 164 ? 20.325 -32.668 -20.617 1.00 61.34 164 ASP A C 1
ATOM 1211 O O . ASP A 1 164 ? 20.873 -32.578 -21.721 1.00 61.34 164 ASP A O 1
ATOM 1215 N N . THR A 1 165 ? 19.469 -31.737 -20.196 1.00 70.75 165 THR A N 1
ATOM 1216 C CA . THR A 1 165 ? 19.229 -30.483 -20.898 1.00 70.75 165 THR A CA 1
ATOM 1217 C C . THR A 1 165 ? 20.468 -29.637 -20.709 1.00 70.75 165 THR A C 1
ATOM 1219 O O . THR A 1 165 ? 20.600 -28.922 -19.716 1.00 70.75 165 THR A O 1
ATOM 1222 N N . ASP A 1 166 ? 21.391 -29.756 -21.664 1.00 83.62 166 ASP A N 1
ATOM 1223 C CA . ASP A 1 166 ? 22.584 -28.927 -21.725 1.00 83.62 166 ASP A CA 1
ATOM 1224 C C . ASP A 1 166 ? 22.147 -27.452 -21.632 1.00 83.62 166 ASP A C 1
ATOM 1226 O O . ASP A 1 166 ? 21.442 -26.966 -22.528 1.00 83.62 166 ASP A O 1
ATOM 1230 N N . PRO A 1 167 ? 22.545 -26.716 -20.576 1.00 84.44 167 PRO A N 1
ATOM 1231 C CA . PRO A 1 167 ? 22.146 -25.321 -20.381 1.00 84.44 167 PRO A CA 1
ATOM 1232 C C . PRO A 1 167 ? 22.553 -24.437 -21.569 1.00 84.44 167 PRO A C 1
ATOM 1234 O O . PRO A 1 167 ? 21.916 -23.419 -21.852 1.00 84.44 167 PRO A O 1
ATOM 1237 N N . THR A 1 168 ? 23.582 -24.851 -22.313 1.00 88.75 168 THR A N 1
ATOM 1238 C CA . THR A 1 168 ? 24.040 -24.195 -23.541 1.00 88.75 168 THR A CA 1
ATOM 1239 C C . THR A 1 168 ? 22.989 -24.272 -24.653 1.00 88.75 168 THR A C 1
ATOM 1241 O O . THR A 1 168 ? 22.830 -23.328 -25.431 1.00 88.75 168 THR A O 1
ATOM 1244 N N . SER A 1 169 ? 22.235 -25.373 -24.718 1.00 92.50 169 SER A N 1
ATOM 1245 C CA . SER A 1 169 ? 21.149 -25.580 -25.680 1.00 92.50 169 SER A CA 1
ATOM 1246 C C . SER A 1 169 ? 19.966 -24.657 -25.387 1.00 92.50 169 SER A C 1
ATOM 1248 O O . SER A 1 169 ? 19.485 -23.969 -26.291 1.00 92.50 169 SER A O 1
ATOM 1250 N N . THR A 1 170 ? 19.548 -24.568 -24.121 1.00 91.88 170 THR A N 1
ATOM 1251 C CA . THR A 1 170 ? 18.457 -23.682 -23.680 1.00 91.88 170 THR A CA 1
ATOM 1252 C C . THR A 1 170 ? 18.797 -22.214 -23.941 1.00 91.88 170 THR A C 1
ATOM 1254 O O . THR A 1 170 ? 17.992 -21.489 -24.529 1.00 91.88 170 THR A O 1
ATOM 1257 N N . LEU A 1 171 ? 20.023 -21.784 -23.621 1.00 95.06 171 LEU A N 1
ATOM 1258 C CA . LEU A 1 171 ? 20.477 -20.418 -23.895 1.00 95.06 171 LEU A CA 1
ATOM 1259 C C . LEU A 1 171 ? 20.502 -20.097 -25.398 1.00 95.06 171 LEU A C 1
ATOM 1261 O O . LEU A 1 171 ? 20.091 -19.009 -25.801 1.00 95.06 171 LEU A O 1
ATOM 1265 N N . ARG A 1 172 ? 20.938 -21.042 -26.246 1.00 95.31 172 ARG A N 1
ATOM 1266 C CA . ARG A 1 172 ? 20.946 -20.858 -27.706 1.00 95.31 172 ARG A CA 1
ATOM 1267 C C . ARG A 1 172 ? 19.531 -20.698 -28.265 1.00 95.31 172 ARG A C 1
ATOM 1269 O O . ARG A 1 172 ? 19.306 -19.803 -29.076 1.00 95.31 172 ARG A O 1
ATOM 1276 N N . LYS A 1 173 ? 18.584 -21.533 -27.824 1.00 94.12 173 LYS A N 1
ATOM 1277 C CA . LYS A 1 173 ? 17.172 -21.439 -28.235 1.00 94.12 173 LYS A CA 1
ATOM 1278 C C . LYS A 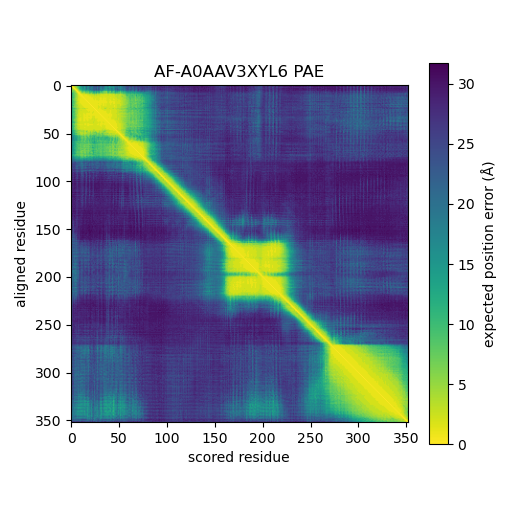1 173 ? 16.557 -20.108 -27.804 1.00 94.12 173 LYS A C 1
ATOM 1280 O O . LYS A 1 173 ? 15.895 -19.461 -28.611 1.00 94.12 173 LYS A O 1
ATOM 1285 N N . PHE A 1 174 ? 16.847 -19.660 -26.582 1.00 96.31 174 PHE A N 1
ATOM 1286 C CA . PHE A 1 174 ? 16.409 -18.354 -26.093 1.00 96.31 174 PHE A CA 1
ATOM 1287 C C . PHE A 1 174 ? 16.968 -17.203 -26.941 1.00 96.31 174 PHE A C 1
ATOM 1289 O O . PHE A 1 174 ? 16.211 -16.342 -27.383 1.00 96.31 174 PHE A O 1
ATOM 1296 N N . ALA A 1 175 ? 18.270 -17.220 -27.244 1.00 96.00 175 ALA A N 1
ATOM 1297 C CA . ALA A 1 175 ? 18.901 -16.201 -28.081 1.00 96.00 175 ALA A CA 1
ATOM 1298 C C . ALA A 1 175 ? 18.290 -16.140 -29.493 1.00 96.00 175 ALA A C 1
ATOM 1300 O O . ALA A 1 175 ? 18.010 -15.049 -29.984 1.00 96.00 175 ALA A O 1
ATOM 1301 N N . MET A 1 176 ? 18.021 -17.295 -30.116 1.00 96.50 176 MET A N 1
ATOM 1302 C CA . MET A 1 176 ? 17.360 -17.355 -31.427 1.00 96.50 176 MET A CA 1
ATOM 1303 C C . MET A 1 176 ? 15.982 -16.688 -31.414 1.00 96.50 176 MET A C 1
ATOM 1305 O O . MET A 1 176 ? 15.656 -15.930 -32.325 1.00 96.50 176 MET A O 1
ATOM 1309 N N . ILE A 1 177 ? 15.192 -16.942 -30.370 1.00 96.19 177 ILE A N 1
ATOM 1310 C CA . ILE A 1 177 ? 13.855 -16.363 -30.216 1.00 96.19 177 ILE A CA 1
ATOM 1311 C C . ILE A 1 177 ? 13.943 -14.843 -30.034 1.00 96.19 177 ILE A C 1
ATOM 1313 O O . ILE A 1 177 ? 13.233 -14.108 -30.718 1.00 96.19 177 ILE A O 1
ATOM 1317 N N . CYS A 1 178 ? 14.859 -14.355 -29.191 1.00 96.31 178 CYS A N 1
ATOM 1318 C CA . CYS A 1 178 ? 15.080 -12.917 -29.016 1.00 96.31 178 CYS A CA 1
ATOM 1319 C C . CYS A 1 178 ? 15.479 -12.227 -30.333 1.00 96.31 178 CYS A C 1
ATOM 1321 O O . CYS A 1 178 ? 14.965 -11.154 -30.638 1.00 96.31 178 CYS A O 1
ATOM 1323 N N . SER A 1 179 ? 16.330 -12.860 -31.151 1.00 96.50 179 SER A N 1
ATOM 1324 C CA . SER A 1 179 ? 16.706 -12.327 -32.468 1.00 96.50 179 SER A CA 1
ATOM 1325 C C . SER A 1 179 ? 15.554 -12.312 -33.477 1.00 96.50 179 SER A C 1
ATOM 1327 O O . SER A 1 179 ? 15.526 -11.443 -34.342 1.00 96.50 179 SER A O 1
ATOM 1329 N N . GLN A 1 180 ? 14.610 -13.253 -33.387 1.00 96.62 180 GLN A N 1
ATOM 1330 C CA . GLN A 1 180 ? 13.475 -13.337 -34.311 1.00 96.62 180 GLN A CA 1
ATOM 1331 C C . GLN A 1 180 ? 12.373 -12.313 -33.999 1.00 96.62 180 GLN A C 1
ATOM 1333 O O . GLN A 1 180 ? 11.696 -11.841 -34.910 1.00 96.62 180 GLN A O 1
ATOM 1338 N N . ILE A 1 181 ? 12.184 -11.983 -32.721 1.00 95.25 181 ILE A N 1
ATOM 1339 C CA . ILE A 1 181 ? 11.089 -11.128 -32.240 1.00 95.25 181 ILE A CA 1
ATOM 1340 C C . ILE A 1 181 ? 11.420 -9.627 -32.374 1.00 95.25 181 ILE A C 1
ATOM 1342 O O . ILE A 1 181 ? 10.517 -8.811 -32.563 1.00 95.25 181 ILE A O 1
ATOM 1346 N N . GLY A 1 182 ? 12.707 -9.266 -32.318 1.00 95.88 182 GLY A N 1
ATOM 1347 C CA . GLY A 1 182 ? 13.181 -7.881 -32.375 1.00 95.88 182 GLY A CA 1
ATOM 1348 C C . GLY A 1 182 ? 13.035 -7.124 -31.048 1.00 95.88 182 GLY A C 1
ATOM 1349 O O . GLY A 1 182 ? 12.242 -7.489 -30.178 1.00 95.88 182 GLY A O 1
ATOM 1350 N N . ASP A 1 183 ? 13.805 -6.043 -30.891 1.00 95.56 183 ASP A N 1
ATOM 1351 C CA . ASP A 1 183 ? 13.986 -5.360 -29.598 1.00 95.56 183 ASP A CA 1
ATOM 1352 C C . ASP A 1 183 ? 12.698 -4.731 -29.041 1.00 95.56 183 ASP A C 1
ATOM 1354 O O . ASP A 1 183 ? 12.442 -4.789 -27.838 1.00 95.56 183 ASP A O 1
ATOM 1358 N N . ALA A 1 184 ? 11.850 -4.164 -29.906 1.00 95.06 184 ALA A N 1
ATOM 1359 C CA . ALA A 1 184 ? 10.602 -3.517 -29.491 1.00 95.06 184 ALA A CA 1
ATOM 1360 C C . ALA A 1 184 ? 9.601 -4.517 -28.882 1.00 95.06 184 ALA A C 1
ATOM 1362 O O . ALA A 1 184 ? 9.015 -4.280 -27.819 1.00 95.06 184 ALA A O 1
ATOM 1363 N N . THR A 1 185 ? 9.427 -5.668 -29.532 1.00 96.19 185 THR A N 1
ATOM 1364 C CA . THR A 1 185 ? 8.532 -6.718 -29.041 1.00 96.19 185 THR A CA 1
ATOM 1365 C C . THR A 1 185 ? 9.145 -7.440 -27.839 1.00 96.19 185 THR A C 1
ATOM 1367 O O . THR A 1 185 ? 8.425 -7.740 -26.887 1.00 96.19 185 THR A O 1
ATOM 1370 N N . LEU A 1 186 ? 10.472 -7.618 -27.801 1.00 96.94 186 LEU A N 1
ATOM 1371 C CA . LEU A 1 186 ? 11.178 -8.154 -26.634 1.00 96.94 186 LEU A CA 1
ATOM 1372 C C . LEU A 1 186 ? 10.984 -7.273 -25.387 1.00 96.94 186 LEU A C 1
ATOM 1374 O O . LEU A 1 186 ? 10.686 -7.795 -24.312 1.00 96.94 186 LEU A O 1
ATOM 1378 N N . HIS A 1 187 ? 11.080 -5.944 -25.522 1.00 96.12 187 HIS A N 1
ATOM 1379 C CA . HIS A 1 187 ? 10.785 -5.016 -24.425 1.00 96.12 187 HIS A CA 1
ATOM 1380 C C . HIS A 1 187 ? 9.345 -5.188 -23.933 1.00 96.12 187 HIS A C 1
ATOM 1382 O O . HIS A 1 187 ? 9.094 -5.265 -22.733 1.00 96.12 187 HIS A O 1
ATOM 1388 N N . THR A 1 188 ? 8.396 -5.315 -24.861 1.00 95.50 188 THR A N 1
ATOM 1389 C CA . THR A 1 188 ? 6.985 -5.532 -24.526 1.00 95.50 188 THR A CA 1
ATOM 1390 C C . THR A 1 188 ? 6.793 -6.856 -23.774 1.00 95.50 188 THR A C 1
ATOM 1392 O O . THR A 1 188 ? 6.028 -6.913 -22.814 1.00 95.50 188 THR A O 1
ATOM 1395 N N . TYR A 1 189 ? 7.511 -7.919 -24.152 1.00 96.81 189 TYR A N 1
ATOM 1396 C CA . TYR A 1 189 ? 7.474 -9.212 -23.458 1.00 96.81 189 TYR A CA 1
ATOM 1397 C C . TYR A 1 189 ? 8.032 -9.121 -22.031 1.00 96.81 189 TYR A C 1
ATOM 1399 O O . TYR A 1 189 ? 7.435 -9.691 -21.114 1.00 96.81 189 TYR A O 1
ATOM 1407 N N . HIS A 1 190 ? 9.113 -8.364 -21.818 1.00 95.69 190 HIS A N 1
ATOM 1408 C CA . HIS A 1 190 ? 9.642 -8.092 -20.480 1.00 95.69 190 HIS A CA 1
ATOM 1409 C C . HIS A 1 190 ? 8.651 -7.315 -19.609 1.00 95.69 190 HIS A C 1
ATOM 1411 O O . HIS A 1 190 ? 8.346 -7.766 -18.506 1.00 95.69 190 HIS A O 1
ATOM 1417 N N . THR A 1 191 ? 8.086 -6.214 -20.114 1.00 95.25 191 THR A N 1
ATOM 1418 C CA . THR A 1 191 ? 7.070 -5.433 -19.385 1.00 95.25 191 THR A CA 1
ATOM 1419 C C . THR A 1 191 ? 5.871 -6.305 -19.006 1.00 95.25 191 THR A C 1
ATOM 1421 O O . THR A 1 191 ? 5.460 -6.332 -17.849 1.00 95.25 191 THR A O 1
ATOM 1424 N N . ARG A 1 192 ? 5.372 -7.122 -19.944 1.00 93.38 192 ARG A N 1
ATOM 1425 C CA . ARG A 1 192 ? 4.265 -8.060 -19.689 1.00 93.38 192 ARG A CA 1
ATOM 1426 C C . ARG A 1 192 ? 4.599 -9.087 -18.606 1.00 93.38 192 ARG A C 1
ATOM 1428 O O . ARG A 1 192 ? 3.745 -9.396 -17.777 1.00 93.38 192 ARG A O 1
ATOM 1435 N N . LEU A 1 193 ? 5.828 -9.613 -18.605 1.00 95.06 193 LEU A N 1
ATOM 1436 C CA . LEU A 1 193 ? 6.291 -10.565 -17.594 1.00 95.06 193 LEU A CA 1
ATOM 1437 C C . LEU A 1 193 ? 6.319 -9.944 -16.186 1.00 95.06 193 LEU A C 1
ATOM 1439 O O . LEU A 1 193 ? 5.974 -10.625 -15.223 1.00 95.06 193 LEU A O 1
ATOM 1443 N N . GLU A 1 194 ? 6.711 -8.673 -16.067 1.00 94.25 194 GLU A N 1
ATOM 1444 C CA . GLU A 1 194 ? 6.742 -7.940 -14.793 1.00 94.25 194 GLU A CA 1
ATOM 1445 C C . GLU A 1 194 ? 5.340 -7.577 -14.287 1.00 94.25 194 GLU A C 1
ATOM 1447 O O . GLU A 1 194 ? 5.063 -7.672 -13.089 1.00 94.25 194 GLU A O 1
ATOM 1452 N N . GLU A 1 195 ? 4.445 -7.198 -15.198 1.00 94.06 195 GLU A N 1
ATOM 1453 C CA . GLU A 1 195 ? 3.067 -6.818 -14.876 1.00 94.06 195 GLU A CA 1
ATOM 1454 C C . GLU A 1 195 ? 2.155 -8.027 -14.607 1.00 94.06 195 GLU A C 1
ATOM 1456 O O . GLU A 1 195 ? 1.153 -7.903 -13.899 1.00 94.06 195 GLU A O 1
ATOM 1461 N N . GLY A 1 196 ? 2.525 -9.212 -15.106 1.00 91.12 196 GLY A N 1
ATOM 1462 C CA . GLY A 1 196 ? 1.816 -10.469 -14.860 1.00 91.12 196 GLY A CA 1
ATOM 1463 C C . GLY A 1 196 ? 0.617 -10.712 -15.778 1.00 91.12 196 GLY A C 1
ATOM 1464 O O . GLY A 1 196 ? -0.291 -11.453 -15.399 1.00 91.12 196 GLY A O 1
ATOM 1465 N N . TYR A 1 197 ? 0.598 -10.107 -16.968 1.00 86.38 197 TYR A N 1
ATOM 1466 C CA . TYR A 1 197 ? -0.417 -10.391 -17.983 1.00 86.38 197 TYR A CA 1
ATOM 1467 C C . TYR A 1 197 ? -0.073 -11.678 -18.736 1.00 86.38 197 TYR A C 1
ATOM 1469 O O . TYR A 1 197 ? 1.015 -11.795 -19.300 1.00 86.38 197 TYR A O 1
ATOM 1477 N N . ASP A 1 198 ? -1.008 -12.629 -18.773 1.00 81.50 198 ASP A N 1
ATOM 1478 C CA . ASP A 1 198 ? -0.897 -13.804 -19.638 1.00 81.50 198 ASP A CA 1
ATOM 1479 C C . ASP A 1 198 ? -1.596 -13.515 -20.967 1.00 81.50 198 ASP A C 1
ATOM 1481 O O . ASP A 1 198 ? -2.772 -13.153 -20.998 1.00 81.50 198 ASP A O 1
ATOM 1485 N N . LEU A 1 199 ? -0.854 -13.642 -22.062 1.00 78.94 199 LEU A N 1
ATOM 1486 C CA . LEU A 1 199 ? -1.383 -13.568 -23.416 1.00 78.94 199 LEU A CA 1
ATOM 1487 C C . LEU A 1 199 ? -1.160 -14.919 -24.077 1.00 78.94 199 LEU A C 1
ATOM 1489 O O . LEU A 1 199 ? -0.049 -15.448 -24.041 1.00 78.94 199 LEU A O 1
ATOM 1493 N N . ASP A 1 200 ? -2.183 -15.410 -24.769 1.00 89.31 200 ASP A N 1
ATOM 1494 C CA . ASP A 1 200 ? -2.134 -16.648 -25.555 1.00 89.31 200 ASP A CA 1
ATOM 1495 C C . ASP A 1 200 ? -1.346 -16.478 -26.873 1.00 89.31 200 ASP A C 1
ATOM 1497 O O . ASP A 1 200 ? -1.613 -17.135 -27.878 1.00 89.31 200 ASP A O 1
ATOM 1501 N N . GLU A 1 201 ? -0.366 -15.570 -26.898 1.00 95.31 201 GLU A N 1
ATOM 1502 C CA . GLU A 1 201 ? 0.520 -15.369 -28.037 1.00 95.31 201 GLU A CA 1
ATOM 1503 C C . GLU A 1 201 ? 1.586 -16.485 -28.033 1.00 95.31 201 GLU A C 1
ATOM 1505 O O . GLU A 1 201 ? 2.396 -16.552 -27.103 1.00 95.31 201 GLU A O 1
ATOM 1510 N N . PRO A 1 202 ? 1.642 -17.371 -29.049 1.00 94.81 202 PRO A N 1
ATOM 1511 C CA . PRO A 1 202 ? 2.486 -18.571 -29.002 1.00 94.81 202 PRO A CA 1
ATOM 1512 C C . PRO A 1 202 ? 3.977 -18.273 -28.794 1.00 94.81 202 PRO A C 1
ATOM 1514 O O . PRO A 1 202 ? 4.673 -19.005 -28.088 1.00 94.81 202 PRO A O 1
ATOM 1517 N N . LEU A 1 203 ? 4.464 -17.173 -29.378 1.00 95.12 203 LEU A N 1
ATOM 1518 C CA . LEU A 1 203 ? 5.848 -16.718 -29.229 1.00 95.12 203 LEU A CA 1
ATOM 1519 C C . LEU A 1 203 ? 6.144 -16.214 -27.813 1.00 95.12 203 LEU A C 1
ATOM 1521 O O . LEU A 1 203 ? 7.225 -16.486 -27.293 1.00 95.12 203 LEU A O 1
ATOM 1525 N N . TYR A 1 204 ? 5.187 -15.541 -27.168 1.00 95.69 204 TYR A N 1
ATOM 1526 C CA . TYR A 1 204 ? 5.324 -15.098 -25.782 1.00 95.69 204 TYR A CA 1
ATOM 1527 C C . TYR A 1 204 ? 5.378 -16.287 -24.825 1.00 95.69 204 TYR A C 1
ATOM 1529 O O . TYR A 1 204 ? 6.256 -16.339 -23.965 1.00 95.69 204 TYR A O 1
ATOM 1537 N N . VAL A 1 205 ? 4.496 -17.274 -25.011 1.00 95.62 205 VAL A N 1
ATOM 1538 C CA . VAL A 1 205 ? 4.473 -18.499 -24.197 1.00 95.62 205 VAL A CA 1
ATOM 1539 C C . VAL A 1 205 ? 5.806 -19.244 -24.303 1.00 95.62 205 VAL A C 1
ATOM 1541 O O . VAL A 1 205 ? 6.387 -19.620 -23.283 1.00 95.62 205 VAL A O 1
ATOM 1544 N N . LEU A 1 206 ? 6.331 -19.391 -25.524 1.00 96.06 206 LEU A N 1
ATOM 1545 C CA . LEU A 1 206 ? 7.613 -20.048 -25.778 1.00 96.06 206 LEU A CA 1
ATOM 1546 C C . LEU A 1 206 ? 8.798 -19.261 -25.191 1.00 96.06 206 LEU A C 1
ATOM 1548 O O . LEU A 1 206 ? 9.680 -19.832 -24.544 1.00 96.06 206 LEU A O 1
ATOM 1552 N N . TRP A 1 207 ? 8.816 -17.939 -25.375 1.00 96.69 207 TRP A N 1
ATOM 1553 C CA . TRP A 1 207 ? 9.834 -17.067 -24.791 1.00 96.69 207 TRP A CA 1
ATOM 1554 C C . TRP A 1 207 ? 9.814 -17.130 -23.256 1.00 96.69 207 TRP A C 1
ATOM 1556 O O . TRP A 1 207 ? 10.858 -17.321 -22.628 1.00 96.69 207 TRP A O 1
ATOM 1566 N N . ARG A 1 208 ? 8.622 -17.063 -22.649 1.00 96.06 208 ARG A N 1
ATOM 1567 C CA . ARG A 1 208 ? 8.410 -17.130 -21.198 1.00 96.06 208 ARG A CA 1
ATOM 1568 C C . ARG A 1 208 ? 8.875 -18.463 -20.618 1.00 96.06 208 ARG A C 1
ATOM 1570 O O . ARG A 1 208 ? 9.488 -18.457 -19.550 1.00 96.06 208 ARG A O 1
ATOM 1577 N N . SER A 1 209 ? 8.634 -19.588 -21.303 1.00 95.25 209 SER A N 1
ATOM 1578 C CA . SER A 1 209 ? 9.114 -20.895 -20.837 1.00 95.25 209 SER A CA 1
ATOM 1579 C C . SER A 1 209 ? 10.640 -20.961 -20.787 1.00 95.25 209 SER A C 1
ATOM 1581 O O . SER A 1 209 ? 11.192 -21.360 -19.764 1.00 95.25 209 SER A O 1
ATOM 1583 N N . TYR A 1 210 ? 11.327 -20.484 -21.831 1.00 96.19 210 TYR A N 1
ATOM 1584 C CA . TYR A 1 210 ? 12.793 -20.466 -21.849 1.00 96.19 210 TYR A CA 1
ATOM 1585 C C . TYR A 1 210 ? 13.380 -19.472 -20.845 1.00 96.19 210 TYR A C 1
ATOM 1587 O O . TYR A 1 210 ? 14.374 -19.772 -20.186 1.00 96.19 210 TYR A O 1
ATOM 1595 N N . HIS A 1 211 ? 12.750 -18.307 -20.681 1.00 95.38 211 HIS A N 1
ATOM 1596 C CA . HIS A 1 211 ? 13.158 -17.318 -19.688 1.00 95.38 211 HIS A CA 1
ATOM 1597 C C . HIS A 1 211 ? 13.066 -17.879 -18.258 1.00 95.38 211 HIS A C 1
ATOM 1599 O O . HIS A 1 211 ? 13.994 -17.723 -17.464 1.00 95.38 211 HIS A O 1
ATOM 1605 N N . ALA A 1 212 ? 11.975 -18.581 -17.929 1.00 95.06 212 ALA A N 1
ATOM 1606 C CA . ALA A 1 212 ? 11.805 -19.227 -16.628 1.00 95.06 212 ALA A CA 1
ATOM 1607 C C . ALA A 1 212 ? 12.833 -20.348 -16.390 1.00 95.06 212 ALA A C 1
ATOM 1609 O O . ALA A 1 212 ? 13.384 -20.449 -15.293 1.00 95.06 212 ALA A O 1
ATOM 1610 N N . GLU A 1 213 ? 13.127 -21.153 -17.415 1.00 95.00 213 GLU A N 1
ATOM 1611 C CA . GLU A 1 213 ? 14.140 -22.213 -17.355 1.00 95.00 213 GLU A CA 1
ATOM 1612 C C . GLU A 1 213 ? 15.544 -21.639 -17.102 1.00 95.00 213 GLU A C 1
ATOM 1614 O O . GLU A 1 213 ? 16.251 -22.102 -16.207 1.00 95.00 213 GLU A O 1
ATOM 1619 N N . LEU A 1 214 ? 15.918 -20.561 -17.804 1.00 94.19 214 LEU A N 1
ATOM 1620 C CA . LEU A 1 214 ? 17.193 -19.867 -17.596 1.00 94.19 214 LEU A CA 1
ATOM 1621 C C . LEU A 1 214 ? 17.308 -19.257 -16.194 1.00 94.19 214 LEU A C 1
ATOM 1623 O O . LEU A 1 214 ? 18.346 -19.405 -15.547 1.00 94.19 214 LEU A O 1
ATOM 1627 N N . ILE A 1 215 ? 16.247 -18.617 -15.688 1.00 94.25 215 ILE A N 1
ATOM 1628 C CA . ILE A 1 215 ? 16.231 -18.110 -14.307 1.00 94.25 215 ILE A CA 1
ATOM 1629 C C . ILE A 1 215 ? 16.391 -19.262 -13.318 1.00 94.25 215 ILE A C 1
ATOM 1631 O O . ILE A 1 215 ? 17.167 -19.142 -12.369 1.00 94.25 215 ILE A O 1
ATOM 1635 N N . SER A 1 216 ? 15.700 -20.384 -13.531 1.00 93.38 216 SER A N 1
ATOM 1636 C CA . SER A 1 216 ? 15.836 -21.564 -12.676 1.00 93.38 216 SER A CA 1
ATOM 1637 C C . SER A 1 216 ? 17.285 -22.056 -12.649 1.00 93.38 216 SER A C 1
ATOM 1639 O O . SER A 1 216 ? 17.848 -22.220 -11.570 1.00 93.38 216 SER A O 1
ATOM 1641 N N . LEU A 1 217 ? 17.930 -22.187 -13.813 1.00 89.75 217 LEU A N 1
ATOM 1642 C CA . LEU A 1 217 ? 19.335 -22.600 -13.922 1.00 89.75 217 LEU A CA 1
ATOM 1643 C C . LEU A 1 217 ? 20.299 -21.642 -13.203 1.00 89.75 217 LEU A C 1
ATOM 1645 O O . LEU A 1 217 ? 21.272 -22.084 -12.593 1.00 89.75 217 LEU A O 1
ATOM 1649 N N . MET A 1 218 ? 20.036 -20.332 -13.245 1.00 86.19 218 MET A N 1
ATOM 1650 C CA . MET A 1 218 ? 20.864 -19.329 -12.565 1.00 86.19 218 MET A CA 1
ATOM 1651 C C . MET A 1 218 ? 20.611 -19.239 -11.057 1.00 86.19 218 MET A C 1
ATOM 1653 O O . MET A 1 218 ? 21.503 -18.841 -10.307 1.00 86.19 218 MET A O 1
ATOM 1657 N N . THR A 1 219 ? 19.399 -19.564 -10.609 1.00 89.38 219 THR A N 1
ATOM 1658 C CA . THR A 1 219 ? 18.989 -19.431 -9.203 1.00 89.38 219 THR A CA 1
ATOM 1659 C C . THR A 1 219 ? 19.201 -20.701 -8.398 1.00 89.38 219 THR A C 1
ATOM 1661 O O . THR A 1 219 ? 19.324 -20.608 -7.177 1.00 89.38 219 THR A O 1
ATOM 1664 N N . THR A 1 220 ? 19.306 -21.870 -9.036 1.00 79.81 220 THR A N 1
ATOM 1665 C CA . THR A 1 220 ? 19.709 -23.091 -8.340 1.00 79.81 220 THR A CA 1
ATOM 1666 C C . THR A 1 220 ? 21.161 -22.956 -7.878 1.00 79.81 220 THR A C 1
ATOM 1668 O O . THR A 1 220 ? 22.066 -22.895 -8.718 1.00 79.81 220 THR A O 1
ATOM 1671 N N . PRO A 1 221 ? 21.434 -22.905 -6.560 1.00 71.06 221 PRO A N 1
ATOM 1672 C CA . PRO A 1 221 ? 22.801 -22.924 -6.074 1.00 71.06 221 PRO A CA 1
ATOM 1673 C C . PRO A 1 221 ? 23.422 -24.240 -6.527 1.00 71.06 221 PRO A C 1
ATOM 1675 O O . PRO A 1 221 ? 22.941 -25.316 -6.175 1.00 71.06 221 PRO A O 1
ATOM 1678 N N . LYS A 1 222 ? 24.480 -24.147 -7.336 1.00 66.50 222 LYS A N 1
ATOM 1679 C CA . LYS A 1 222 ? 25.263 -25.291 -7.798 1.00 66.50 222 LYS A CA 1
ATOM 1680 C C . LYS A 1 222 ? 25.941 -25.916 -6.581 1.00 66.50 222 LYS A C 1
ATOM 1682 O O . LYS A 1 222 ? 27.087 -25.605 -6.263 1.00 66.50 222 LYS A O 1
ATOM 1687 N N . VAL A 1 223 ? 25.210 -26.764 -5.860 1.00 57.16 223 VAL A N 1
ATOM 1688 C CA . VAL A 1 223 ? 25.768 -27.658 -4.852 1.00 57.16 223 VAL A CA 1
ATOM 1689 C C . VAL A 1 223 ? 26.565 -28.678 -5.646 1.00 57.16 223 VAL A C 1
ATOM 1691 O O . VAL A 1 223 ? 26.067 -29.716 -6.065 1.00 57.16 223 VAL A O 1
ATOM 1694 N N . SER A 1 224 ? 27.806 -28.302 -5.942 1.00 52.53 224 SER A N 1
ATOM 1695 C CA . SER A 1 224 ? 28.820 -29.171 -6.507 1.00 52.53 224 SER A CA 1
ATOM 1696 C C . SER A 1 224 ? 29.099 -30.257 -5.476 1.00 52.53 224 SER A C 1
ATOM 1698 O O . SER A 1 224 ? 30.024 -30.140 -4.673 1.00 52.53 224 SER A O 1
ATOM 1700 N N . MET A 1 225 ? 28.266 -31.296 -5.463 1.00 49.72 225 MET A N 1
ATOM 1701 C CA . MET A 1 225 ? 28.566 -32.551 -4.793 1.00 49.72 225 MET A CA 1
ATOM 1702 C C . MET A 1 225 ? 29.705 -33.196 -5.569 1.00 49.72 225 MET A C 1
ATOM 1704 O O . MET A 1 225 ? 29.512 -34.025 -6.450 1.00 49.72 225 MET A O 1
ATOM 1708 N N . ASN A 1 226 ? 30.916 -32.742 -5.261 1.00 49.38 226 ASN A N 1
ATOM 1709 C CA . ASN A 1 226 ? 32.144 -33.390 -5.666 1.00 49.38 226 ASN A CA 1
ATOM 1710 C C . ASN A 1 226 ? 32.276 -34.638 -4.782 1.00 49.38 226 ASN A C 1
ATOM 1712 O O . ASN A 1 226 ? 33.009 -34.650 -3.794 1.00 49.38 226 ASN A O 1
ATOM 1716 N N . ALA A 1 227 ? 31.473 -35.660 -5.079 1.00 47.28 227 ALA A N 1
ATOM 1717 C CA . ALA A 1 227 ? 31.595 -36.977 -4.479 1.00 47.28 227 ALA A CA 1
ATOM 1718 C C . ALA A 1 227 ? 32.789 -37.685 -5.131 1.00 47.28 227 ALA A C 1
ATOM 1720 O O . ALA A 1 227 ? 32.636 -38.572 -5.966 1.00 47.28 227 ALA A O 1
ATOM 1721 N N . ASN A 1 228 ? 33.995 -37.264 -4.748 1.00 51.84 228 ASN A N 1
ATOM 1722 C CA . ASN A 1 228 ? 35.160 -38.121 -4.875 1.00 51.84 228 ASN A CA 1
ATOM 1723 C C . ASN A 1 228 ? 35.024 -39.233 -3.829 1.00 51.84 228 ASN A C 1
ATOM 1725 O O . ASN A 1 228 ? 35.169 -38.998 -2.633 1.00 51.84 228 ASN A O 1
ATOM 1729 N N . THR A 1 229 ? 34.702 -40.419 -4.335 1.00 49.94 229 THR A N 1
ATOM 1730 C CA . THR A 1 229 ? 35.310 -41.702 -3.972 1.00 49.94 229 THR A CA 1
ATOM 1731 C C . THR A 1 229 ? 35.536 -41.951 -2.480 1.00 49.94 229 THR A C 1
ATOM 1733 O O . THR A 1 229 ? 36.562 -41.568 -1.926 1.00 49.94 229 THR A O 1
ATOM 1736 N N . CYS A 1 230 ? 34.655 -42.737 -1.860 1.00 38.00 230 CYS A N 1
ATOM 1737 C CA . CYS A 1 230 ? 35.102 -43.650 -0.812 1.00 38.00 230 CYS A CA 1
ATOM 1738 C C . CYS A 1 230 ? 34.283 -44.944 -0.851 1.00 38.00 230 CYS A C 1
ATOM 1740 O O . CYS A 1 230 ? 33.068 -44.952 -0.666 1.00 38.00 230 CYS A O 1
ATOM 1742 N N . THR A 1 231 ? 34.991 -46.019 -1.175 1.00 46.00 231 THR A N 1
ATOM 1743 C CA . THR A 1 231 ? 34.596 -47.429 -1.141 1.00 46.00 231 THR A CA 1
ATOM 1744 C C . THR A 1 231 ? 34.065 -47.861 0.232 1.00 46.00 231 THR A C 1
ATOM 1746 O O . THR A 1 231 ? 34.562 -47.363 1.243 1.00 46.00 231 THR A O 1
ATOM 1749 N N . PRO A 1 232 ? 33.133 -48.830 0.303 1.00 52.19 232 PRO A N 1
ATOM 1750 C CA . PRO A 1 232 ? 32.673 -49.378 1.570 1.00 52.19 232 PRO A CA 1
ATOM 1751 C C . PRO A 1 232 ? 33.662 -50.443 2.065 1.00 52.19 232 PRO A C 1
ATOM 1753 O O . PRO A 1 232 ? 33.882 -51.452 1.397 1.00 52.19 232 PRO A O 1
ATOM 1756 N N . VAL A 1 233 ? 34.245 -50.226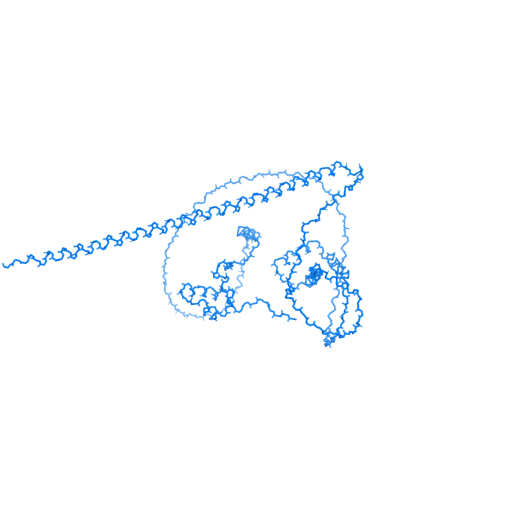 3.242 1.00 46.91 233 VAL A N 1
ATOM 1757 C CA . VAL A 1 233 ? 34.837 -51.297 4.050 1.00 46.91 233 VAL A CA 1
ATOM 1758 C C . VAL A 1 233 ? 34.049 -51.348 5.348 1.00 46.91 233 VAL A C 1
ATOM 1760 O O . VAL A 1 233 ? 34.013 -50.382 6.111 1.00 46.91 233 VAL A O 1
ATOM 1763 N N . SER A 1 234 ? 33.358 -52.468 5.518 1.00 53.28 234 SER A N 1
ATOM 1764 C CA . SER A 1 234 ? 32.753 -52.934 6.756 1.00 53.28 234 SER A CA 1
ATOM 1765 C C . SER A 1 234 ? 33.802 -53.013 7.862 1.00 53.28 234 SER A C 1
ATOM 1767 O O . SER A 1 234 ? 34.906 -53.471 7.593 1.00 53.28 234 SER A O 1
ATOM 1769 N N . ASP A 1 235 ? 33.458 -52.610 9.085 1.00 43.09 235 ASP A N 1
ATOM 1770 C CA . ASP A 1 235 ? 33.615 -53.485 10.252 1.00 43.09 235 ASP A CA 1
ATOM 1771 C C . ASP A 1 235 ? 33.035 -52.860 11.527 1.00 43.09 235 ASP A C 1
ATOM 1773 O O . ASP A 1 235 ? 33.162 -51.667 11.813 1.00 43.09 235 ASP A O 1
ATOM 1777 N N . ASP A 1 236 ? 32.379 -53.738 12.278 1.00 51.41 236 ASP A N 1
ATOM 1778 C CA . ASP A 1 236 ? 31.780 -53.549 13.588 1.00 51.41 236 ASP A CA 1
ATOM 1779 C C . ASP A 1 236 ? 32.808 -53.178 14.667 1.00 51.41 236 ASP A C 1
ATOM 1781 O O . ASP A 1 236 ? 33.816 -53.866 14.830 1.00 51.41 236 ASP A O 1
ATOM 1785 N N . LYS A 1 237 ? 32.477 -52.205 15.530 1.00 45.97 237 LYS A N 1
ATOM 1786 C CA . LYS A 1 237 ? 32.539 -52.412 16.992 1.00 45.97 237 LYS A CA 1
ATOM 1787 C C . LYS A 1 237 ? 31.950 -51.258 17.797 1.00 45.97 237 LYS A C 1
ATOM 1789 O O . LYS A 1 237 ? 32.356 -50.105 17.683 1.00 45.97 237 LYS A O 1
ATOM 1794 N N . ALA A 1 238 ? 31.039 -51.632 18.686 1.00 56.12 238 ALA A N 1
ATOM 1795 C CA . ALA A 1 238 ? 30.515 -50.826 19.775 1.00 56.12 238 ALA A CA 1
ATOM 1796 C C . ALA A 1 238 ? 31.604 -50.418 20.784 1.00 56.12 238 ALA A C 1
ATOM 1798 O O . ALA A 1 238 ? 32.464 -51.235 21.103 1.00 56.12 238 ALA A O 1
ATOM 1799 N N . THR A 1 239 ? 31.489 -49.206 21.341 1.00 43.81 239 THR A N 1
ATOM 1800 C CA . THR A 1 239 ? 31.559 -48.942 22.794 1.00 43.81 239 THR A CA 1
ATOM 1801 C C . THR A 1 239 ? 31.115 -47.509 23.102 1.00 43.81 239 THR A C 1
ATOM 1803 O O . THR A 1 239 ? 31.506 -46.565 22.419 1.00 43.81 239 THR A O 1
ATOM 1806 N N . ASP A 1 240 ? 30.294 -47.391 24.144 1.00 46.72 240 ASP A N 1
ATOM 1807 C CA . ASP A 1 240 ? 29.823 -46.174 24.802 1.00 46.72 240 ASP A CA 1
ATOM 1808 C C . ASP A 1 240 ? 30.921 -45.142 25.100 1.00 46.72 240 ASP A C 1
ATOM 1810 O O . ASP A 1 240 ? 32.011 -45.513 25.528 1.00 46.72 240 ASP A O 1
ATOM 1814 N N . SER A 1 241 ? 30.593 -43.845 24.996 1.00 41.44 241 SER A N 1
ATOM 1815 C CA . SER A 1 241 ? 30.814 -42.860 26.075 1.00 41.44 241 SER A CA 1
ATOM 1816 C C . SER A 1 241 ? 30.444 -41.432 25.638 1.00 41.44 241 SER A C 1
ATOM 1818 O O . SER A 1 241 ? 31.019 -40.859 24.716 1.00 41.44 241 SER A O 1
ATOM 1820 N N . ALA A 1 242 ? 29.463 -40.869 26.343 1.00 52.59 242 ALA A N 1
ATOM 1821 C CA . ALA A 1 242 ? 29.270 -39.458 26.682 1.00 52.59 242 ALA A CA 1
ATOM 1822 C C . ALA A 1 242 ? 30.003 -38.367 25.862 1.00 52.59 242 ALA A C 1
ATOM 1824 O O . ALA A 1 242 ? 31.146 -38.014 26.148 1.00 52.59 242 ALA A O 1
ATOM 1825 N N . ARG A 1 243 ? 29.254 -37.660 25.006 1.00 40.84 243 ARG A N 1
ATOM 1826 C CA . ARG A 1 243 ? 29.098 -36.189 25.068 1.00 40.84 243 ARG A CA 1
ATOM 1827 C C . ARG A 1 243 ? 28.109 -35.724 24.005 1.00 40.84 243 ARG A C 1
ATOM 1829 O O . ARG A 1 243 ? 28.295 -35.961 22.817 1.00 40.84 243 ARG A O 1
ATOM 1836 N N . SER A 1 244 ? 27.071 -35.031 24.456 1.00 49.41 244 SER A N 1
ATOM 1837 C CA . SER A 1 244 ? 26.119 -34.290 23.633 1.00 49.41 244 SER A CA 1
ATOM 1838 C C . SER A 1 244 ? 26.853 -33.258 22.767 1.00 49.41 244 SER A C 1
ATOM 1840 O O . SER A 1 244 ? 27.189 -32.172 23.241 1.00 49.41 244 SER A O 1
ATOM 1842 N N . ASN A 1 245 ? 27.112 -33.611 21.511 1.00 48.72 245 ASN A N 1
ATOM 1843 C CA . ASN A 1 245 ? 27.464 -32.670 20.459 1.00 48.72 245 ASN A CA 1
ATOM 1844 C C . ASN A 1 245 ? 26.204 -32.429 19.634 1.00 48.72 245 ASN A C 1
ATOM 1846 O O . ASN A 1 245 ? 25.709 -33.319 18.951 1.00 48.72 245 ASN A O 1
ATOM 1850 N N . ASP A 1 246 ? 25.684 -31.219 19.771 1.00 54.91 246 ASP A N 1
ATOM 1851 C CA . ASP A 1 246 ? 24.551 -30.682 19.037 1.00 54.91 246 ASP A CA 1
ATOM 1852 C C . ASP A 1 246 ? 24.931 -30.550 17.541 1.00 54.91 246 ASP A C 1
ATOM 1854 O O . ASP A 1 246 ? 25.833 -29.771 17.213 1.00 54.91 246 ASP A O 1
ATOM 1858 N N . PRO A 1 247 ? 24.321 -31.311 16.610 1.00 56.94 247 PRO A N 1
ATOM 1859 C CA . PRO A 1 247 ? 24.716 -31.328 15.197 1.00 56.94 247 PRO A CA 1
ATOM 1860 C C . PRO A 1 247 ? 24.230 -30.098 14.401 1.00 56.94 247 PRO A C 1
ATOM 1862 O O . PRO A 1 247 ? 24.307 -30.088 13.174 1.00 56.94 247 PRO A O 1
ATOM 1865 N N .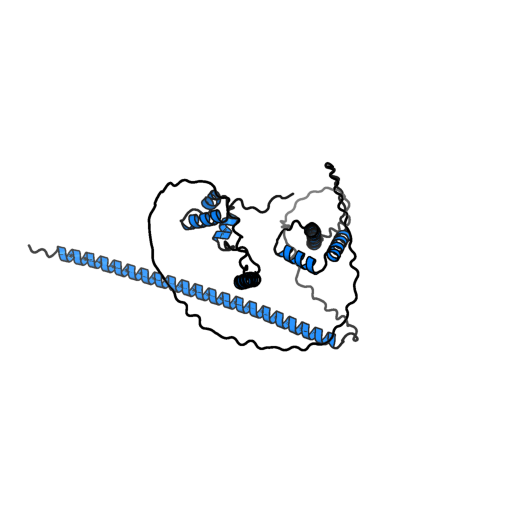 LEU A 1 248 ? 23.749 -29.043 15.072 1.00 56.19 248 LEU A N 1
ATOM 1866 C CA . LEU A 1 248 ? 23.215 -27.819 14.455 1.00 56.19 248 LEU A CA 1
ATOM 1867 C C . LEU A 1 248 ? 24.070 -26.563 14.693 1.00 56.19 248 LEU A C 1
ATOM 1869 O O . LEU A 1 248 ? 23.591 -25.435 14.554 1.00 56.19 248 LEU A O 1
ATOM 1873 N N . ALA A 1 249 ? 25.358 -26.718 15.000 1.00 50.47 249 ALA A N 1
ATOM 1874 C CA . ALA A 1 249 ? 26.276 -25.585 15.047 1.00 50.47 249 ALA A CA 1
ATOM 1875 C C . ALA A 1 249 ? 26.649 -25.125 13.624 1.00 50.47 249 ALA A C 1
ATOM 1877 O O . ALA A 1 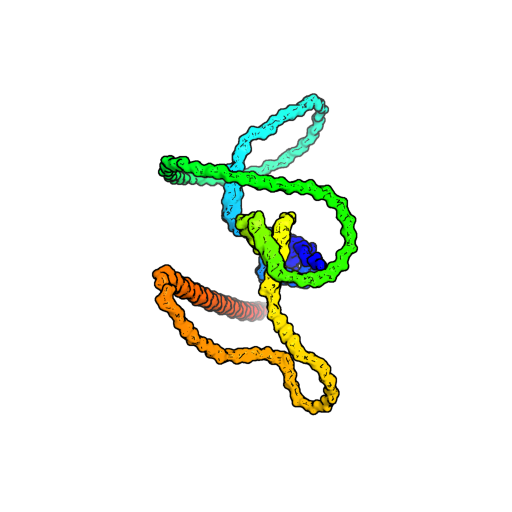249 ? 27.563 -25.650 12.989 1.00 50.47 249 ALA A O 1
ATOM 1878 N N . ILE A 1 250 ? 25.939 -24.104 13.134 1.00 59.19 250 ILE A N 1
ATOM 1879 C CA . ILE A 1 250 ? 26.295 -23.335 11.934 1.00 59.19 250 ILE A CA 1
ATOM 1880 C C . ILE A 1 250 ? 27.765 -22.894 12.067 1.00 59.19 250 ILE A C 1
ATOM 1882 O O . ILE A 1 250 ? 28.099 -22.222 13.051 1.00 59.19 250 ILE A O 1
ATOM 1886 N N . PRO A 1 251 ? 28.656 -23.227 11.113 1.00 49.16 251 PRO A N 1
ATOM 1887 C CA . PRO A 1 251 ? 30.048 -22.812 11.179 1.00 49.16 251 PRO A CA 1
ATOM 1888 C C . PRO A 1 251 ? 30.113 -21.284 11.149 1.00 49.16 251 PRO A C 1
ATOM 1890 O O . PRO A 1 251 ? 29.863 -20.633 10.134 1.00 49.16 251 PRO A O 1
ATOM 1893 N N . THR A 1 252 ? 30.445 -20.696 12.295 1.00 51.09 252 THR A N 1
ATOM 1894 C CA . THR A 1 252 ? 30.753 -19.275 12.413 1.00 51.09 252 THR A CA 1
ATOM 1895 C C . THR A 1 252 ? 32.063 -19.027 11.679 1.00 51.09 252 THR A C 1
ATOM 1897 O O . THR A 1 252 ? 33.160 -19.254 12.187 1.00 51.09 252 THR A O 1
ATOM 1900 N N . VAL A 1 253 ? 31.948 -18.598 10.422 1.00 48.12 253 VAL A N 1
ATOM 1901 C CA . VAL A 1 253 ? 33.089 -18.224 9.591 1.00 48.12 253 VAL A CA 1
ATOM 1902 C C . VAL A 1 253 ? 33.796 -17.062 10.287 1.00 48.12 253 VAL A C 1
ATOM 1904 O O . VAL A 1 253 ? 33.290 -15.938 10.328 1.00 48.12 253 VAL A O 1
ATOM 1907 N N . LYS A 1 254 ? 34.950 -17.344 10.900 1.00 50.38 254 LYS A N 1
ATOM 1908 C CA . LYS A 1 254 ? 35.791 -16.338 11.549 1.00 50.38 254 LYS A CA 1
ATOM 1909 C C . LYS A 1 254 ? 36.119 -15.244 10.529 1.00 50.38 254 LYS A C 1
ATOM 1911 O O . LYS A 1 254 ? 36.894 -15.446 9.595 1.00 50.38 254 LYS A O 1
ATOM 1916 N N . LYS A 1 255 ? 35.519 -14.069 10.732 1.00 57.16 255 LYS A N 1
ATOM 1917 C CA . LYS A 1 255 ? 35.878 -12.792 10.104 1.00 57.16 255 LYS A CA 1
ATOM 1918 C C . LYS A 1 255 ? 37.354 -12.519 10.400 1.00 57.16 255 LYS A C 1
ATOM 1920 O O . LYS A 1 255 ? 37.700 -12.045 11.475 1.00 57.16 255 LYS A O 1
ATOM 1925 N N . GLY A 1 256 ? 38.226 -12.871 9.465 1.00 55.03 256 GLY A N 1
ATOM 1926 C CA . GLY A 1 256 ? 39.664 -12.720 9.669 1.00 55.03 256 GLY A CA 1
ATOM 1927 C C . GLY A 1 256 ? 40.523 -12.983 8.441 1.00 55.03 256 GLY A C 1
ATOM 1928 O O . GLY A 1 256 ? 41.726 -13.159 8.586 1.00 55.03 256 GLY A O 1
ATOM 1929 N N . ALA A 1 257 ? 39.957 -13.004 7.233 1.00 50.25 257 ALA A N 1
ATOM 1930 C CA . ALA A 1 257 ? 40.771 -12.997 6.025 1.00 50.25 257 ALA A CA 1
ATOM 1931 C C . ALA A 1 257 ? 41.182 -11.549 5.734 1.00 50.25 257 ALA A C 1
ATOM 1933 O O . ALA A 1 257 ? 40.448 -10.790 5.099 1.00 50.25 257 ALA A O 1
ATOM 1934 N N . LYS A 1 258 ? 42.357 -11.155 6.240 1.00 54.22 258 LYS A N 1
ATOM 1935 C CA . LYS A 1 258 ? 43.073 -9.966 5.770 1.00 54.22 258 LYS A CA 1
ATOM 1936 C C . LYS A 1 258 ? 43.204 -10.106 4.253 1.00 54.22 258 LYS A C 1
ATOM 1938 O O . LYS A 1 258 ? 43.967 -10.944 3.778 1.00 54.22 258 LYS A O 1
ATOM 1943 N N . ARG A 1 259 ? 42.421 -9.327 3.496 1.00 50.12 259 ARG A N 1
ATOM 1944 C CA . ARG A 1 259 ? 42.606 -9.168 2.052 1.00 50.12 259 ARG A CA 1
ATOM 1945 C C . ARG A 1 259 ? 44.022 -8.646 1.856 1.00 50.12 259 ARG A C 1
ATOM 1947 O O . ARG A 1 259 ? 44.298 -7.472 2.080 1.00 50.12 259 ARG A O 1
ATOM 1954 N N . VAL A 1 260 ? 44.926 -9.545 1.492 1.00 48.50 260 VAL A N 1
ATOM 1955 C CA . VAL A 1 260 ? 46.240 -9.187 0.981 1.00 48.50 260 VAL A CA 1
ATOM 1956 C C . VAL A 1 260 ? 45.964 -8.450 -0.321 1.00 48.50 260 VAL A C 1
ATOM 1958 O O . VAL A 1 260 ? 45.652 -9.068 -1.339 1.00 48.50 260 VAL A O 1
ATOM 1961 N N . HIS A 1 261 ? 45.997 -7.120 -0.266 1.00 48.53 261 HIS A N 1
ATOM 1962 C CA . HIS A 1 261 ? 46.019 -6.267 -1.442 1.00 48.53 261 HIS A CA 1
ATOM 1963 C C . HIS A 1 261 ? 47.340 -6.541 -2.160 1.00 48.53 261 HIS A C 1
ATOM 1965 O O . HIS A 1 261 ? 48.331 -5.845 -1.960 1.00 48.53 261 HIS A O 1
ATOM 1971 N N . LYS A 1 262 ? 47.377 -7.611 -2.962 1.00 57.06 262 LYS A N 1
ATOM 1972 C CA . LYS A 1 262 ? 48.408 -7.772 -3.978 1.00 57.06 262 LYS A CA 1
ATOM 1973 C C . LYS A 1 262 ? 48.232 -6.582 -4.909 1.00 57.06 262 LYS A C 1
ATOM 1975 O O . LYS A 1 262 ? 47.268 -6.514 -5.668 1.00 57.06 262 LYS A O 1
ATOM 1980 N N . THR A 1 263 ? 49.127 -5.616 -4.769 1.00 55.47 263 THR A N 1
ATOM 1981 C CA . THR A 1 263 ? 49.309 -4.491 -5.671 1.00 55.47 263 THR A CA 1
ATOM 1982 C C . THR A 1 263 ? 49.731 -5.057 -7.021 1.00 55.47 263 THR A C 1
ATOM 1984 O O . THR A 1 263 ? 50.911 -5.174 -7.341 1.00 55.47 263 THR A O 1
ATOM 1987 N N . LEU A 1 264 ? 48.742 -5.485 -7.807 1.00 54.28 264 LEU A N 1
ATOM 1988 C CA . LEU A 1 264 ? 48.911 -5.711 -9.232 1.00 54.28 264 LEU A CA 1
ATOM 1989 C C . LEU A 1 264 ? 49.381 -4.377 -9.812 1.00 54.28 264 LEU A C 1
ATOM 1991 O O . LEU A 1 264 ? 48.605 -3.429 -9.917 1.00 54.28 264 LEU A O 1
ATOM 1995 N N . LYS A 1 265 ? 50.682 -4.287 -10.102 1.00 58.84 265 LYS A N 1
ATOM 1996 C CA . LYS A 1 265 ? 51.266 -3.180 -10.855 1.00 58.84 265 LYS A CA 1
ATOM 1997 C C . LYS A 1 265 ? 50.645 -3.227 -12.248 1.00 58.84 265 LYS A C 1
ATOM 1999 O O . LYS A 1 265 ? 51.081 -3.998 -13.097 1.00 58.84 265 LYS A O 1
ATOM 2004 N N . LEU A 1 266 ? 49.571 -2.465 -12.435 1.00 55.47 266 LEU A N 1
ATOM 2005 C CA . LEU A 1 266 ? 48.941 -2.287 -13.734 1.00 55.47 266 LEU A CA 1
ATOM 2006 C C . LEU A 1 266 ? 49.955 -1.615 -14.681 1.00 55.47 266 LEU A C 1
ATOM 2008 O O . LEU A 1 266 ? 50.645 -0.684 -14.254 1.00 55.47 266 LEU A O 1
ATOM 2012 N N . PRO A 1 267 ? 50.081 -2.078 -15.937 1.00 55.47 267 PRO A N 1
ATOM 2013 C CA . PRO A 1 267 ? 50.955 -1.462 -16.931 1.00 55.47 267 PRO A CA 1
ATOM 2014 C C . PRO A 1 267 ? 50.642 0.031 -17.087 1.00 55.47 267 PRO A C 1
ATOM 2016 O O . PRO A 1 267 ? 49.484 0.411 -17.250 1.00 55.47 267 PRO A O 1
ATOM 2019 N N . ALA A 1 268 ? 51.673 0.880 -17.077 1.00 59.38 268 ALA A N 1
ATOM 2020 C CA . ALA A 1 268 ? 51.567 2.346 -17.081 1.00 59.38 268 ALA A CA 1
ATOM 2021 C C . ALA A 1 268 ? 51.009 2.966 -18.387 1.00 59.38 268 ALA A C 1
ATOM 2023 O O . ALA A 1 268 ? 51.106 4.173 -18.586 1.00 59.38 268 ALA A O 1
ATOM 2024 N N . LEU A 1 269 ? 50.438 2.161 -19.288 1.00 55.81 269 LEU A N 1
ATOM 2025 C CA . LEU A 1 269 ? 50.141 2.540 -20.673 1.00 55.81 269 LEU A CA 1
ATOM 2026 C C . LEU A 1 269 ? 48.645 2.580 -21.026 1.00 55.81 269 LEU A C 1
ATOM 2028 O O . LEU A 1 269 ? 48.306 2.754 -22.189 1.00 55.81 269 LEU A O 1
ATOM 2032 N N . ILE A 1 270 ? 47.735 2.481 -20.049 1.00 57.03 270 ILE A N 1
ATOM 2033 C CA . ILE A 1 270 ? 46.282 2.580 -20.295 1.00 57.03 270 ILE A CA 1
ATOM 2034 C C . ILE A 1 270 ? 45.646 3.613 -19.358 1.00 57.03 270 ILE A C 1
ATOM 2036 O O . ILE A 1 270 ? 44.715 3.327 -18.614 1.00 57.03 270 ILE A O 1
ATOM 2040 N N . SER A 1 271 ? 46.165 4.841 -19.351 1.00 65.88 271 SER A N 1
ATOM 2041 C CA . SER A 1 271 ? 45.401 5.980 -18.829 1.00 65.88 271 SER A CA 1
ATOM 2042 C C . SER A 1 271 ? 45.158 6.962 -19.966 1.00 65.88 271 SER A C 1
ATOM 2044 O O . SER A 1 271 ? 45.811 8.004 -20.053 1.00 65.88 271 SER A O 1
ATOM 2046 N N . SER A 1 272 ? 44.243 6.616 -20.869 1.00 83.50 272 SER A N 1
ATOM 2047 C CA . SER A 1 272 ? 43.665 7.641 -21.730 1.00 83.50 272 SER A CA 1
ATOM 2048 C C . SER A 1 272 ? 42.999 8.706 -20.838 1.00 83.50 272 SER A C 1
ATOM 2050 O O . SER A 1 272 ? 42.514 8.376 -19.746 1.00 83.50 272 SER A O 1
ATOM 2052 N N . PRO A 1 273 ? 42.988 9.986 -21.246 1.00 88.75 273 PRO A N 1
ATOM 2053 C CA . PRO A 1 273 ? 42.237 11.034 -20.552 1.00 88.75 273 PRO A CA 1
ATOM 2054 C C . PRO A 1 273 ? 40.786 10.619 -20.253 1.00 88.75 273 PRO A C 1
ATOM 2056 O O . PRO A 1 273 ? 40.286 10.865 -19.157 1.00 88.75 273 PRO A O 1
ATOM 2059 N N . ASP A 1 274 ? 40.168 9.870 -21.167 1.00 85.50 274 ASP A N 1
ATOM 2060 C CA . ASP A 1 274 ? 38.814 9.329 -21.016 1.00 85.50 274 ASP A CA 1
ATOM 2061 C C . ASP A 1 274 ? 38.684 8.365 -19.833 1.00 85.50 274 ASP A C 1
ATOM 2063 O O . ASP A 1 274 ? 37.714 8.423 -19.080 1.00 85.50 274 ASP A O 1
ATOM 2067 N N . PHE A 1 275 ? 39.684 7.509 -19.606 1.00 88.38 275 PHE A N 1
ATOM 2068 C CA . PHE A 1 275 ? 39.681 6.589 -18.469 1.00 88.38 275 PHE A CA 1
ATOM 2069 C C . PHE A 1 275 ? 39.800 7.332 -17.131 1.00 88.38 275 PHE A C 1
ATOM 2071 O O . PHE A 1 275 ? 39.175 6.947 -16.144 1.00 88.38 275 PHE A O 1
ATOM 2078 N N . ARG A 1 276 ? 40.555 8.439 -17.093 1.00 87.88 276 ARG A N 1
ATOM 2079 C CA . ARG A 1 276 ? 40.647 9.293 -15.896 1.00 87.88 276 ARG A CA 1
ATOM 2080 C C . ARG A 1 276 ? 39.317 9.991 -15.610 1.00 87.88 276 ARG A C 1
ATOM 2082 O O . ARG A 1 276 ? 38.883 9.999 -14.463 1.00 87.88 276 ARG A O 1
ATOM 2089 N N . ASN A 1 277 ? 38.645 10.493 -16.646 1.00 92.44 277 ASN A N 1
ATOM 2090 C CA . ASN A 1 277 ? 37.315 11.089 -16.516 1.00 92.44 277 ASN A CA 1
ATOM 2091 C C . ASN A 1 277 ? 36.275 10.062 -16.043 1.00 92.44 277 ASN A C 1
ATOM 2093 O O . ASN A 1 277 ? 35.474 10.366 -15.166 1.00 92.44 277 ASN A O 1
ATOM 2097 N N . MET A 1 278 ? 36.332 8.826 -16.548 1.00 91.31 278 MET A N 1
ATOM 2098 C CA . MET A 1 278 ? 35.455 7.737 -16.107 1.00 91.31 278 MET A CA 1
ATOM 2099 C C . MET A 1 278 ? 35.654 7.387 -14.624 1.00 91.31 278 MET A C 1
ATOM 2101 O O . MET A 1 278 ? 34.680 7.149 -13.914 1.00 91.31 278 MET A O 1
ATOM 2105 N N . LEU A 1 279 ? 36.901 7.374 -14.137 1.00 92.94 279 LEU A N 1
ATOM 2106 C CA . LEU A 1 279 ? 37.188 7.145 -12.718 1.00 92.94 279 LEU A CA 1
ATOM 2107 C C . LEU A 1 279 ? 36.665 8.282 -11.833 1.00 92.94 279 LEU A C 1
ATOM 2109 O O . LEU A 1 279 ? 36.045 8.002 -10.811 1.00 92.94 279 LEU A O 1
ATOM 2113 N N . LEU A 1 280 ? 36.859 9.539 -12.247 1.00 95.25 280 LEU A N 1
ATOM 2114 C CA . LEU A 1 280 ? 36.324 10.700 -11.530 1.00 95.25 280 LEU A CA 1
ATOM 2115 C C . LEU A 1 280 ? 34.791 10.693 -11.502 1.00 95.25 280 LEU A C 1
ATOM 2117 O O . LEU A 1 280 ? 34.198 10.966 -10.460 1.00 95.25 280 LEU A O 1
ATOM 2121 N N . GLN A 1 281 ? 34.150 10.324 -12.614 1.00 94.88 281 GLN A N 1
ATOM 2122 C CA . GLN A 1 281 ? 32.697 10.173 -12.683 1.00 94.88 281 GLN A CA 1
ATOM 2123 C C . GLN A 1 281 ? 32.213 9.078 -11.729 1.00 94.88 281 GLN A C 1
ATOM 2125 O O . GLN A 1 281 ? 31.290 9.297 -10.952 1.00 94.88 281 GLN A O 1
ATOM 2130 N N . LYS A 1 282 ? 32.882 7.920 -11.721 1.00 96.06 282 LYS A N 1
ATOM 2131 C CA . LYS A 1 282 ? 32.538 6.808 -10.831 1.00 96.06 282 LYS A CA 1
ATOM 2132 C C . LYS A 1 282 ? 32.689 7.174 -9.353 1.00 96.06 282 LYS A C 1
ATOM 2134 O O . LYS A 1 282 ? 31.843 6.792 -8.550 1.00 96.06 282 LYS A O 1
ATOM 2139 N N . GLU A 1 283 ? 33.733 7.918 -8.992 1.00 95.94 283 GLU A N 1
ATOM 2140 C CA . GLU A 1 283 ? 33.927 8.413 -7.625 1.00 95.94 283 GLU A CA 1
ATOM 2141 C C . GLU A 1 283 ? 32.844 9.434 -7.234 1.00 95.94 283 GLU A C 1
ATOM 2143 O O . GLU A 1 283 ? 32.324 9.394 -6.116 1.00 95.94 283 GLU A O 1
ATOM 2148 N N . ALA A 1 284 ? 32.447 10.313 -8.161 1.00 96.81 284 ALA A N 1
ATOM 2149 C CA . ALA A 1 284 ? 31.348 11.252 -7.950 1.00 96.81 284 ALA A CA 1
ATOM 2150 C C . ALA A 1 284 ? 30.001 10.532 -7.763 1.00 96.81 284 ALA A C 1
ATOM 2152 O O . ALA A 1 284 ? 29.254 10.870 -6.841 1.00 96.81 284 ALA A O 1
ATOM 2153 N N . ASP A 1 285 ? 29.723 9.510 -8.575 1.00 93.50 285 ASP A N 1
ATOM 2154 C CA . ASP A 1 285 ? 28.504 8.704 -8.494 1.00 93.50 285 ASP A CA 1
ATOM 2155 C C . ASP A 1 285 ? 28.458 7.883 -7.195 1.00 93.50 285 ASP A C 1
ATOM 2157 O O . ASP A 1 285 ? 27.437 7.873 -6.504 1.00 93.50 285 ASP A O 1
ATOM 2161 N N . GLU A 1 286 ? 29.576 7.263 -6.797 1.00 95.75 286 GLU A N 1
ATOM 2162 C CA . GLU A 1 286 ? 29.692 6.529 -5.529 1.00 95.75 286 GLU A CA 1
ATOM 2163 C C . GLU A 1 286 ? 29.479 7.461 -4.326 1.00 95.75 286 GLU A C 1
ATOM 2165 O O . GLU A 1 286 ? 28.711 7.147 -3.409 1.00 95.75 286 GLU A O 1
ATOM 2170 N N . LYS A 1 287 ? 30.079 8.657 -4.356 1.00 97.38 287 LYS A N 1
ATOM 2171 C CA . LYS A 1 287 ? 29.896 9.678 -3.317 1.00 97.38 287 LYS A CA 1
ATOM 2172 C C . LYS A 1 287 ? 28.453 10.189 -3.261 1.00 97.38 287 LYS A C 1
ATOM 2174 O O . LYS A 1 287 ? 27.915 10.381 -2.166 1.00 97.38 287 LYS A O 1
ATOM 2179 N N . ALA A 1 288 ? 27.805 10.386 -4.409 1.00 95.94 288 ALA A N 1
ATOM 2180 C CA . ALA A 1 288 ? 26.399 10.774 -4.484 1.00 95.94 288 ALA A CA 1
ATOM 2181 C C . ALA A 1 288 ? 25.474 9.663 -3.957 1.00 95.94 288 ALA A C 1
ATOM 2183 O O . ALA A 1 288 ? 24.522 9.940 -3.220 1.00 95.94 288 ALA A O 1
ATOM 2184 N N . GLU A 1 289 ? 25.766 8.398 -4.264 1.00 95.81 289 GLU A N 1
ATOM 2185 C CA . GLU A 1 289 ? 25.017 7.255 -3.743 1.00 95.81 289 GLU A CA 1
ATOM 2186 C C . GLU A 1 289 ? 25.174 7.124 -2.219 1.00 95.81 289 GLU A C 1
ATOM 2188 O O . GLU A 1 289 ? 24.184 6.920 -1.503 1.00 95.81 289 GLU A O 1
ATOM 2193 N N . GLU A 1 290 ? 26.389 7.297 -1.691 1.00 96.19 290 GLU A N 1
ATOM 2194 C CA . GLU A 1 290 ? 26.641 7.283 -0.249 1.00 96.19 290 GLU A CA 1
ATOM 2195 C C . GLU A 1 290 ? 25.908 8.433 0.462 1.00 96.19 290 GLU A C 1
ATOM 2197 O O . GLU A 1 290 ? 25.301 8.222 1.518 1.00 96.19 290 GLU A O 1
ATOM 2202 N N . ALA A 1 291 ? 25.880 9.628 -0.139 1.00 97.06 291 ALA A N 1
ATOM 2203 C CA . ALA A 1 291 ? 25.112 10.764 0.366 1.00 97.06 291 ALA A CA 1
ATOM 2204 C C . ALA A 1 291 ? 23.600 10.468 0.393 1.00 97.06 291 ALA A C 1
ATOM 2206 O O . ALA A 1 291 ? 22.954 10.691 1.419 1.00 97.06 291 ALA A O 1
ATOM 2207 N N . ARG A 1 292 ? 23.034 9.862 -0.664 1.00 95.06 292 ARG A N 1
ATOM 2208 C CA . ARG A 1 292 ? 21.617 9.439 -0.683 1.00 95.06 292 ARG A CA 1
ATOM 2209 C C . ARG A 1 292 ? 21.320 8.382 0.381 1.00 95.06 292 ARG A C 1
ATOM 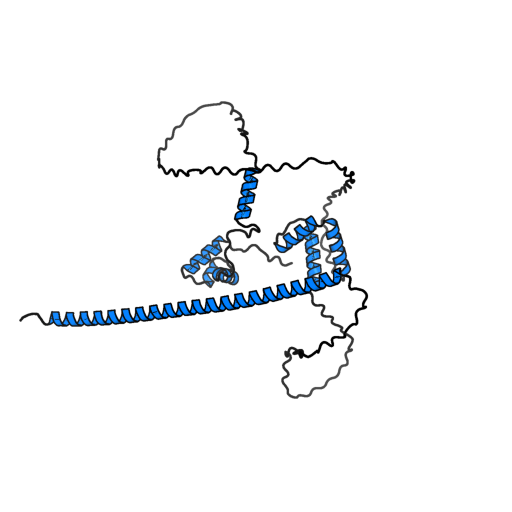2211 O O . ARG A 1 292 ? 20.270 8.435 1.023 1.00 95.06 292 ARG A O 1
ATOM 2218 N N . LYS A 1 293 ? 22.234 7.433 0.612 1.00 96.94 293 LYS A N 1
ATOM 2219 C CA . LYS A 1 293 ? 22.102 6.436 1.690 1.00 96.94 293 LYS A CA 1
ATOM 2220 C C . LYS A 1 293 ? 22.136 7.089 3.075 1.00 96.94 293 LYS A C 1
ATOM 2222 O O . LYS A 1 293 ? 21.346 6.694 3.933 1.00 96.94 293 LYS A O 1
ATOM 2227 N N . LYS A 1 294 ? 23.010 8.077 3.301 1.00 97.00 294 LYS A N 1
ATOM 2228 C CA . LYS A 1 294 ? 23.062 8.856 4.553 1.00 97.00 294 LYS A CA 1
ATOM 2229 C C . LYS A 1 294 ? 21.776 9.658 4.762 1.00 97.00 294 LYS A C 1
ATOM 2231 O O . LYS A 1 294 ? 21.202 9.569 5.843 1.00 97.00 294 LYS A O 1
ATOM 2236 N N . GLN A 1 295 ? 21.266 10.313 3.719 1.00 95.44 295 GLN A N 1
ATOM 2237 C CA . GLN A 1 295 ? 20.011 11.062 3.790 1.00 95.44 295 GLN A CA 1
ATOM 2238 C C . GLN A 1 295 ? 18.827 10.163 4.166 1.00 95.44 295 GLN A C 1
ATOM 2240 O O . GLN A 1 295 ? 18.129 10.438 5.134 1.00 95.44 295 GLN A O 1
ATOM 2245 N N . ARG A 1 296 ? 18.668 9.007 3.505 1.00 94.12 296 ARG A N 1
ATOM 2246 C CA . ARG A 1 296 ? 17.602 8.041 3.842 1.00 94.12 296 ARG A CA 1
ATOM 2247 C C . ARG A 1 296 ? 17.666 7.564 5.297 1.00 94.12 296 ARG A C 1
ATOM 2249 O O . ARG A 1 296 ? 16.628 7.292 5.897 1.00 94.12 296 ARG A O 1
ATOM 2256 N N . LYS A 1 297 ? 18.869 7.427 5.868 1.00 96.75 297 LYS A N 1
ATOM 2257 C CA . LYS A 1 297 ? 19.036 7.068 7.286 1.00 96.75 297 LYS A CA 1
ATOM 2258 C C . LYS A 1 297 ? 18.583 8.200 8.208 1.00 96.75 297 LYS A C 1
ATOM 2260 O O . LYS A 1 297 ? 17.868 7.909 9.164 1.00 96.75 297 LYS A O 1
ATOM 2265 N N . LEU A 1 298 ? 18.956 9.444 7.903 1.00 95.31 298 LEU A N 1
ATOM 2266 C CA . LEU A 1 298 ? 18.528 10.622 8.662 1.00 95.31 298 LEU A CA 1
ATOM 2267 C C . LEU A 1 298 ? 17.005 10.788 8.615 1.00 95.31 298 LEU A C 1
ATOM 2269 O O . LEU A 1 298 ? 16.385 10.876 9.671 1.00 95.31 298 LEU A O 1
ATOM 2273 N N . ASP A 1 299 ? 16.391 10.682 7.434 1.00 94.31 299 ASP A N 1
ATOM 2274 C CA . ASP A 1 299 ? 14.934 10.777 7.271 1.00 94.31 299 ASP A CA 1
ATOM 2275 C C . ASP A 1 299 ? 14.202 9.677 8.061 1.00 94.31 299 ASP A C 1
ATOM 2277 O O . ASP A 1 299 ? 13.166 9.909 8.688 1.00 94.31 299 ASP A O 1
ATOM 2281 N N . MET A 1 300 ? 14.740 8.449 8.075 1.00 94.44 300 MET A N 1
ATOM 2282 C CA . MET A 1 300 ? 14.178 7.366 8.886 1.00 94.44 300 MET A CA 1
ATOM 2283 C C . MET A 1 300 ? 14.313 7.622 10.390 1.00 94.44 300 MET A C 1
ATOM 2285 O O . MET A 1 300 ? 13.416 7.247 11.148 1.00 94.44 300 MET A O 1
ATOM 2289 N N . GLU A 1 301 ? 15.416 8.215 10.841 1.00 97.44 301 GLU A N 1
ATOM 2290 C CA . GLU A 1 301 ? 15.622 8.556 12.249 1.00 97.44 301 GLU A CA 1
ATOM 2291 C C . GLU A 1 301 ? 14.709 9.708 12.685 1.00 97.44 301 GLU A C 1
ATOM 2293 O O . GLU A 1 301 ? 14.067 9.621 13.733 1.00 97.44 301 GLU A O 1
ATOM 2298 N N . GLU A 1 302 ? 14.567 10.739 11.853 1.00 97.50 302 GLU A N 1
ATOM 2299 C CA . GLU A 1 302 ? 13.639 11.845 12.077 1.00 97.50 302 GLU A CA 1
ATOM 2300 C C . GLU A 1 302 ? 12.188 11.355 12.117 1.00 97.50 302 GLU A C 1
ATOM 2302 O O . GLU A 1 302 ? 11.455 11.666 13.057 1.00 97.50 302 GLU A O 1
ATOM 2307 N N . LYS A 1 303 ? 11.798 10.476 11.185 1.00 97.19 303 LYS A N 1
ATOM 2308 C CA . LYS A 1 303 ? 10.471 9.843 11.174 1.00 97.19 303 LYS A CA 1
ATOM 2309 C C . LYS A 1 303 ? 10.209 8.981 12.411 1.00 97.19 303 LYS A C 1
ATOM 2311 O O . LYS A 1 303 ? 9.069 8.870 12.858 1.00 97.19 303 LYS A O 1
ATOM 2316 N N . LYS A 1 304 ? 11.237 8.338 12.973 1.00 97.31 304 LYS A N 1
ATOM 2317 C CA . LYS A 1 304 ? 11.111 7.610 14.247 1.00 97.31 304 LYS A CA 1
ATOM 2318 C C . LYS A 1 304 ? 10.945 8.575 15.420 1.00 97.31 304 LYS A C 1
ATOM 2320 O O . LYS A 1 304 ? 10.087 8.339 16.267 1.00 97.31 304 LYS A O 1
ATOM 2325 N N . LYS A 1 305 ? 11.714 9.669 15.448 1.00 97.50 305 LYS A N 1
ATOM 2326 C CA . LYS A 1 305 ? 11.613 10.710 16.482 1.00 97.50 305 LYS A CA 1
ATOM 2327 C C . LYS A 1 305 ? 10.253 11.413 16.456 1.00 97.50 305 LYS A C 1
ATOM 2329 O O . LYS A 1 305 ? 9.684 11.636 17.520 1.00 97.50 305 LYS A O 1
ATOM 2334 N N . SER A 1 306 ? 9.700 11.716 15.280 1.00 94.56 306 SER A N 1
ATOM 2335 C CA . SER A 1 306 ? 8.379 12.348 15.164 1.00 94.56 306 SER A CA 1
ATOM 2336 C C . SER A 1 306 ? 7.253 11.427 15.637 1.00 94.56 306 SER A C 1
ATOM 2338 O O . SER A 1 306 ? 6.418 11.859 16.427 1.00 94.56 306 SER A O 1
ATOM 2340 N N . LYS A 1 307 ? 7.287 10.139 15.269 1.00 96.44 307 LYS A N 1
ATOM 2341 C CA . LYS A 1 307 ? 6.332 9.137 15.774 1.00 96.44 307 LYS A CA 1
ATOM 2342 C C . LYS A 1 307 ? 6.387 8.970 17.292 1.00 96.44 307 LYS A C 1
ATOM 2344 O O . LYS A 1 307 ? 5.341 8.881 17.924 1.00 96.44 307 LYS A O 1
ATOM 2349 N N . ALA A 1 308 ? 7.587 8.956 17.877 1.00 97.44 308 ALA A N 1
ATOM 2350 C CA . ALA A 1 308 ? 7.747 8.865 19.327 1.00 97.44 308 ALA A CA 1
ATOM 2351 C C . ALA A 1 308 ? 7.148 10.088 20.046 1.00 97.44 308 ALA A C 1
ATOM 2353 O O . ALA A 1 308 ? 6.409 9.927 21.014 1.00 97.44 308 ALA A O 1
ATOM 2354 N N . LYS A 1 309 ? 7.394 11.302 19.529 1.00 97.75 309 LYS A N 1
ATOM 2355 C CA . LYS A 1 309 ? 6.802 12.540 20.064 1.00 97.75 309 LYS A CA 1
ATOM 2356 C C . LYS A 1 309 ? 5.275 12.566 19.933 1.00 97.75 309 LYS A C 1
ATOM 2358 O O . LYS A 1 309 ? 4.588 13.005 20.850 1.00 97.75 309 LYS A O 1
ATOM 2363 N N . GLU A 1 310 ? 4.733 12.089 18.814 1.00 97.44 310 GLU A N 1
ATOM 2364 C CA . GLU A 1 310 ? 3.282 11.993 18.605 1.00 97.44 310 GLU A CA 1
ATOM 2365 C C . GLU A 1 310 ? 2.630 11.004 19.589 1.00 97.44 310 GLU A C 1
ATOM 2367 O O . GLU A 1 310 ? 1.577 11.288 20.165 1.00 97.44 310 GLU A O 1
ATOM 2372 N N . GLU A 1 311 ? 3.269 9.856 19.826 1.00 97.88 311 GLU A N 1
ATOM 2373 C CA . GLU A 1 311 ? 2.800 8.865 20.795 1.00 97.88 311 GLU A CA 1
ATOM 2374 C C . GLU A 1 311 ? 2.845 9.400 22.235 1.00 97.88 311 GLU A C 1
ATOM 2376 O O . GLU A 1 311 ? 1.891 9.207 22.995 1.00 97.88 311 GLU A O 1
ATOM 2381 N N . GLU A 1 312 ? 3.901 10.135 22.592 1.00 98.19 312 GLU A N 1
ATOM 2382 C CA . GLU A 1 312 ? 4.027 10.810 23.884 1.00 98.19 312 GLU A CA 1
ATOM 2383 C C . GLU A 1 312 ? 2.927 11.863 24.082 1.00 98.19 312 GLU A C 1
ATOM 2385 O O . GLU A 1 312 ? 2.238 11.851 25.105 1.00 98.19 312 GLU A O 1
ATOM 2390 N N . LEU A 1 313 ? 2.668 12.698 23.069 1.00 97.44 313 LEU A N 1
ATOM 2391 C CA . LEU A 1 313 ? 1.583 13.682 23.095 1.00 97.44 313 LEU A CA 1
ATOM 2392 C C . LEU A 1 313 ? 0.212 13.007 23.261 1.00 97.44 313 LEU A C 1
ATOM 2394 O O . LEU A 1 313 ? -0.635 13.460 24.034 1.00 97.44 313 LEU A O 1
ATOM 2398 N N . LYS A 1 314 ? -0.009 11.880 22.576 1.00 98.00 314 LYS A N 1
ATOM 2399 C CA . LYS A 1 314 ? -1.245 11.096 22.697 1.00 98.00 314 LYS A CA 1
ATOM 2400 C C . LYS A 1 314 ? -1.399 10.481 24.089 1.00 98.00 314 LYS A C 1
ATOM 2402 O O . LYS A 1 314 ? -2.520 10.420 24.601 1.00 98.00 314 LYS A O 1
ATOM 2407 N N . LYS A 1 315 ? -0.304 10.036 24.710 1.00 98.25 315 LYS A N 1
ATOM 2408 C CA . LYS A 1 315 ? -0.296 9.525 26.088 1.00 98.25 315 LYS A CA 1
ATOM 2409 C C . LYS A 1 315 ? -0.599 10.641 27.090 1.00 98.25 315 LYS A C 1
ATOM 2411 O O . LYS A 1 315 ? -1.483 10.450 27.923 1.00 98.25 315 LYS A O 1
ATOM 2416 N N . ALA A 1 316 ? 0.032 11.807 26.944 1.00 98.12 316 ALA A N 1
ATOM 2417 C CA . ALA A 1 316 ? -0.234 12.983 27.772 1.00 98.12 316 ALA A CA 1
ATOM 2418 C C . ALA A 1 316 ? -1.703 13.430 27.671 1.00 98.12 316 ALA A C 1
ATOM 2420 O O . ALA A 1 316 ? -2.357 13.635 28.691 1.00 98.12 316 ALA A O 1
ATOM 2421 N N . LYS A 1 317 ? -2.270 13.465 26.456 1.00 98.12 317 LYS A N 1
ATOM 2422 C CA . LYS A 1 317 ? -3.688 13.796 26.243 1.00 98.12 317 LYS A CA 1
ATOM 2423 C C . LYS A 1 317 ? -4.630 12.798 26.923 1.00 98.12 317 LYS A C 1
ATOM 2425 O O . LYS A 1 317 ? -5.601 13.202 27.552 1.00 98.12 317 LYS A O 1
ATOM 2430 N N . ARG A 1 318 ? -4.342 11.493 26.834 1.00 97.69 318 ARG A N 1
ATOM 2431 C CA . ARG A 1 318 ? -5.126 10.451 27.527 1.00 97.69 318 ARG A CA 1
ATOM 2432 C C . ARG A 1 318 ? -5.050 10.587 29.045 1.00 97.69 318 ARG A C 1
ATOM 2434 O O . ARG A 1 318 ? -6.059 10.399 29.715 1.00 97.69 318 ARG A O 1
ATOM 2441 N N . GLU A 1 319 ? -3.875 10.906 29.581 1.00 98.19 319 GLU A N 1
ATOM 2442 C CA . GLU A 1 319 ? -3.696 11.127 31.015 1.00 98.19 319 GLU A CA 1
ATOM 2443 C C . GLU A 1 319 ? -4.443 12.380 31.491 1.00 98.19 319 GLU A C 1
ATOM 2445 O O . GLU A 1 319 ? -5.106 12.335 32.525 1.00 98.19 319 GLU A O 1
ATOM 2450 N N . GLN A 1 320 ? -4.414 13.463 30.711 1.00 97.75 320 GLN A N 1
ATOM 2451 C CA . GLN A 1 320 ? -5.164 14.684 31.003 1.00 97.75 320 GLN A CA 1
ATOM 2452 C C . GLN A 1 320 ? -6.676 14.429 31.009 1.00 97.75 320 GLN A C 1
ATOM 2454 O O . GLN A 1 320 ? -7.338 14.755 31.990 1.00 97.75 320 GLN A O 1
ATOM 2459 N N . SER A 1 321 ? -7.212 13.762 29.979 1.00 97.69 321 SER A N 1
ATOM 2460 C CA . SER A 1 321 ? -8.635 13.395 29.943 1.00 97.69 321 SER A CA 1
ATOM 2461 C C . SER A 1 321 ? -9.031 12.458 31.089 1.00 97.69 321 SER A C 1
ATOM 2463 O O . SER A 1 321 ? -10.154 12.528 31.580 1.00 97.69 321 SER A O 1
ATOM 2465 N N . LYS A 1 322 ? -8.118 11.590 31.550 1.00 98.25 322 LYS A N 1
ATOM 2466 C CA . LYS A 1 322 ? -8.356 10.737 32.721 1.00 98.25 322 LYS A CA 1
ATOM 2467 C C . LYS A 1 322 ? -8.444 11.560 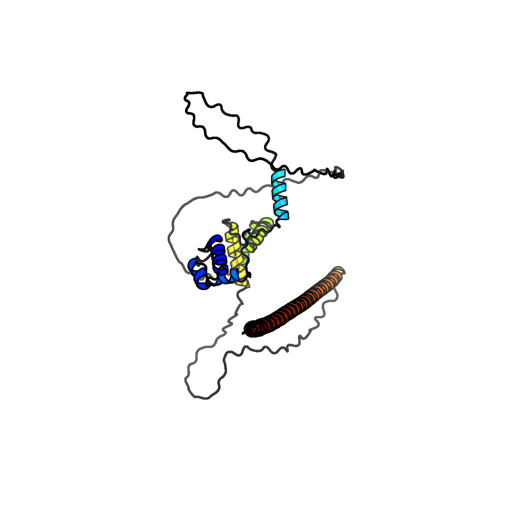34.012 1.00 98.25 322 LYS A C 1
ATOM 2469 O O . LYS A 1 322 ? -9.369 11.338 34.787 1.00 98.25 322 LYS A O 1
ATOM 2474 N N . LYS A 1 323 ? -7.529 12.515 34.222 1.00 98.38 323 LYS A N 1
ATOM 2475 C CA . LYS A 1 323 ? -7.547 13.420 35.389 1.00 98.38 323 LYS A CA 1
ATOM 2476 C C . LYS A 1 323 ? -8.815 14.274 35.420 1.00 98.38 323 LYS A C 1
ATOM 2478 O O . LYS A 1 323 ? -9.471 14.334 36.452 1.00 98.38 323 LYS A O 1
ATOM 2483 N N . GLU A 1 324 ? -9.204 14.843 34.280 1.00 98.25 324 GLU A N 1
ATOM 2484 C CA . GLU A 1 324 ? -10.437 15.630 34.146 1.00 98.25 324 GLU A CA 1
ATOM 2485 C C . GLU A 1 324 ? -11.687 14.792 34.464 1.00 98.25 324 GLU A C 1
ATOM 2487 O O . GLU A 1 324 ? -12.594 15.238 35.167 1.00 98.25 324 GLU A O 1
ATOM 2492 N N . TRP A 1 325 ? -11.727 13.539 34.001 1.00 98.31 325 TRP A N 1
ATOM 2493 C CA . TRP A 1 325 ? -12.823 12.625 34.317 1.00 98.31 325 TRP A CA 1
ATOM 2494 C C . TRP A 1 325 ? -12.884 12.267 35.811 1.00 98.31 325 TRP A C 1
ATOM 2496 O O . TRP A 1 325 ? -13.971 12.244 36.390 1.00 98.31 325 TRP A O 1
ATOM 2506 N N . GLU A 1 326 ? -11.737 12.013 36.448 1.00 98.31 326 GLU A N 1
ATOM 2507 C CA . GLU A 1 326 ? -11.656 11.739 37.890 1.00 98.31 326 GLU A CA 1
ATOM 2508 C C . GLU A 1 326 ? -12.074 12.953 38.734 1.00 98.31 326 GLU A C 1
ATOM 2510 O O . GLU A 1 326 ? -12.803 12.796 39.714 1.00 98.31 326 GLU A O 1
ATOM 2515 N N . GLU A 1 327 ? -11.683 14.165 38.336 1.00 98.50 327 GLU A N 1
ATOM 2516 C CA . GLU A 1 327 ? -12.104 15.411 38.983 1.00 98.50 327 GLU A CA 1
ATOM 2517 C C . GLU A 1 327 ? -13.613 15.639 38.839 1.00 98.50 327 GLU A C 1
ATOM 2519 O O . GLU A 1 327 ? -14.309 15.871 39.830 1.00 98.50 327 GLU A O 1
ATOM 2524 N N . LYS A 1 328 ? -14.155 15.460 37.628 1.00 98.38 328 LYS A N 1
ATOM 2525 C CA . LYS A 1 328 ? -15.598 15.550 37.376 1.00 98.38 328 LYS A CA 1
ATOM 2526 C C . LYS A 1 328 ? -16.389 14.527 38.191 1.00 98.38 328 LYS A C 1
ATOM 2528 O O . LYS A 1 328 ? -17.482 14.829 38.667 1.00 98.38 328 LYS A O 1
ATOM 2533 N N . LYS A 1 329 ? -15.838 13.323 38.377 1.00 98.44 329 LYS A N 1
ATOM 2534 C CA . LYS A 1 329 ? -16.427 12.299 39.245 1.00 98.44 329 LYS A CA 1
ATOM 2535 C C . LYS A 1 329 ? -16.450 12.756 40.708 1.00 98.44 329 LYS A C 1
ATOM 2537 O O . LYS A 1 329 ? -17.505 12.688 41.328 1.00 98.44 329 LYS A O 1
ATOM 2542 N N . ARG A 1 330 ? -15.340 13.297 41.225 1.00 98.38 330 ARG A N 1
ATOM 2543 C CA . ARG A 1 330 ? -15.268 13.841 42.596 1.00 98.38 330 ARG A CA 1
ATOM 2544 C C . ARG A 1 330 ? -16.263 14.977 42.834 1.00 98.38 330 ARG A C 1
ATOM 2546 O O . ARG A 1 330 ? -16.924 14.980 43.866 1.00 98.38 330 ARG A O 1
ATOM 2553 N N . LEU A 1 331 ? -16.407 15.907 41.887 1.00 98.19 331 LEU A N 1
ATOM 2554 C CA . LEU A 1 331 ? -17.391 16.993 41.987 1.00 98.19 331 LEU A CA 1
ATOM 2555 C C . LEU A 1 331 ? -18.826 16.461 42.059 1.00 98.19 331 LEU A C 1
ATOM 2557 O O . LEU A 1 331 ? -19.616 16.937 42.869 1.00 98.19 331 LEU A O 1
ATOM 2561 N N . LYS A 1 332 ? -19.147 15.433 41.265 1.00 98.12 332 LYS A N 1
ATOM 2562 C CA . LYS A 1 332 ? -20.468 14.794 41.288 1.00 98.12 332 LYS A CA 1
ATOM 2563 C C . LYS A 1 332 ? -20.756 14.095 42.621 1.00 98.12 332 LYS A C 1
ATOM 2565 O O . LYS A 1 332 ? -21.887 14.151 43.099 1.00 98.12 332 LYS A O 1
ATOM 2570 N N . ASP A 1 333 ? -19.748 13.466 43.223 1.00 97.94 333 ASP A N 1
ATOM 2571 C CA . ASP A 1 333 ? -19.878 12.828 44.538 1.00 97.94 333 ASP A CA 1
ATOM 2572 C C . ASP A 1 333 ? -20.105 13.876 45.650 1.00 97.94 333 ASP A C 1
ATOM 2574 O O . ASP A 1 333 ? -20.949 13.671 46.526 1.00 97.94 333 ASP A O 1
ATOM 2578 N N . ILE A 1 334 ? -19.424 15.031 45.583 1.00 98.00 334 ILE A N 1
ATOM 2579 C CA . ILE A 1 334 ? -19.633 16.166 46.503 1.00 98.00 334 ILE A CA 1
ATOM 2580 C C . ILE A 1 334 ? -21.046 16.747 46.347 1.00 98.00 334 ILE A C 1
ATOM 2582 O O . ILE A 1 334 ? -21.752 16.902 47.342 1.00 98.00 334 ILE A O 1
ATOM 2586 N N . GLU A 1 335 ? -21.487 17.009 45.113 1.00 97.62 335 GLU A N 1
ATOM 2587 C CA . GLU A 1 335 ? -22.833 17.526 44.824 1.00 97.62 335 GLU A CA 1
ATOM 2588 C C . GLU A 1 335 ? -23.927 16.556 45.311 1.00 97.62 335 GLU A C 1
ATOM 2590 O O . GLU A 1 335 ? -24.949 16.968 45.866 1.00 97.62 335 GLU A O 1
ATOM 2595 N N . GLY A 1 336 ? -23.704 15.247 45.146 1.00 97.12 336 GLY A N 1
ATOM 2596 C CA . GLY A 1 336 ? -24.590 14.207 45.666 1.00 97.12 336 GLY A CA 1
ATOM 2597 C C . GLY A 1 336 ? -24.694 14.234 47.193 1.00 97.12 336 GLY A C 1
ATOM 2598 O O . GLY A 1 336 ? -25.801 14.191 47.733 1.00 97.12 336 GLY A O 1
ATOM 2599 N N . ALA A 1 337 ? -23.565 14.362 47.894 1.00 97.19 337 ALA A N 1
ATOM 2600 C CA . ALA A 1 337 ? -23.541 14.462 49.352 1.00 97.19 337 ALA A CA 1
ATOM 2601 C C . ALA A 1 337 ? -24.228 15.742 49.867 1.00 97.19 337 ALA A C 1
ATOM 2603 O O . ALA A 1 337 ? -24.932 15.703 50.879 1.00 97.19 337 ALA A O 1
ATOM 2604 N N . GLU A 1 338 ? -24.070 16.866 49.164 1.00 96.62 338 GLU A N 1
ATOM 2605 C CA . GLU A 1 338 ? -24.726 18.130 49.506 1.00 96.62 338 GLU A CA 1
ATOM 2606 C C . GLU A 1 338 ? -26.248 18.060 49.311 1.00 96.62 338 GLU A C 1
ATOM 2608 O O . GLU A 1 338 ? -27.000 18.486 50.189 1.00 96.62 338 GLU A O 1
ATOM 2613 N N . LYS A 1 339 ? -26.723 17.427 48.227 1.00 95.88 339 LYS A N 1
ATOM 2614 C CA . LYS A 1 339 ? -28.158 17.159 48.018 1.00 95.88 339 LYS A CA 1
ATOM 2615 C C . LYS A 1 339 ? -28.761 16.319 49.143 1.00 95.88 339 LYS A C 1
ATOM 2617 O O . LYS A 1 339 ? -29.842 16.649 49.627 1.00 95.88 339 LYS A O 1
ATOM 2622 N N . VAL A 1 340 ? -28.061 15.273 49.592 1.00 95.81 340 VAL A N 1
ATOM 2623 C CA . VAL A 1 340 ? -28.506 14.449 50.730 1.00 95.81 340 VAL A CA 1
ATOM 2624 C C . VAL A 1 340 ? -28.557 15.279 52.016 1.00 95.81 340 VAL A C 1
ATOM 2626 O O . VAL A 1 340 ? -29.557 15.237 52.731 1.00 95.81 340 VAL A O 1
ATOM 2629 N N . ARG A 1 341 ? -27.522 16.085 52.290 1.00 94.50 341 ARG A N 1
ATOM 2630 C CA . ARG A 1 341 ? -27.478 16.966 53.469 1.00 94.50 341 ARG A CA 1
ATOM 2631 C C . ARG A 1 341 ? -28.630 17.978 53.474 1.00 94.50 341 ARG A C 1
ATOM 2633 O O . ARG A 1 341 ? -29.307 18.109 54.491 1.00 94.50 341 ARG A O 1
ATOM 2640 N N . ASN A 1 342 ? -28.884 18.653 52.352 1.00 92.44 342 ASN A N 1
ATOM 2641 C CA . ASN A 1 342 ? -29.963 19.639 52.234 1.00 92.44 342 ASN A CA 1
ATOM 2642 C C . ASN A 1 342 ? -31.354 18.989 52.335 1.00 92.44 342 ASN A C 1
ATOM 2644 O O . ASN A 1 342 ? -32.258 19.565 52.940 1.00 92.44 342 ASN A O 1
ATOM 2648 N N . GLY A 1 343 ? -31.511 17.763 51.822 1.00 91.75 343 GLY A N 1
ATOM 2649 C CA . GLY A 1 343 ? -32.731 16.970 51.996 1.00 91.75 343 GLY A CA 1
ATOM 2650 C C . GLY A 1 343 ? -33.040 16.656 53.464 1.00 91.75 343 GLY A C 1
ATOM 2651 O O . GLY A 1 343 ? -34.186 16.802 53.888 1.00 91.75 343 GLY A O 1
ATOM 2652 N N . LEU A 1 344 ? -32.025 16.306 54.267 1.00 88.50 344 LEU A N 1
ATOM 2653 C CA . LEU A 1 344 ? -32.208 16.082 55.707 1.00 88.50 344 LEU A CA 1
ATOM 2654 C C . LEU A 1 344 ? -32.636 17.359 56.445 1.00 88.50 344 LEU A C 1
ATOM 2656 O O . LEU A 1 344 ? -33.568 17.310 57.247 1.00 88.50 344 LEU A O 1
ATOM 2660 N N . ILE A 1 345 ? -32.010 18.502 56.153 1.00 85.00 345 ILE A N 1
ATOM 2661 C CA . ILE A 1 345 ? -32.342 19.778 56.813 1.00 85.00 345 ILE A CA 1
ATOM 2662 C C . ILE A 1 345 ? -33.786 20.201 56.494 1.00 85.00 345 ILE A C 1
ATOM 2664 O O . ILE A 1 345 ? -34.514 20.617 57.393 1.00 85.00 345 ILE A O 1
ATOM 2668 N N . SER A 1 346 ? -34.241 20.021 55.248 1.00 81.38 346 SER A N 1
ATOM 2669 C CA . SER A 1 346 ? -35.618 20.356 54.856 1.00 81.38 346 SER A CA 1
ATOM 2670 C C . SER A 1 346 ? -36.678 19.495 55.555 1.00 81.38 346 SER A C 1
ATOM 2672 O O . SER A 1 346 ? -37.805 19.951 55.726 1.00 81.38 346 SER A O 1
ATOM 2674 N N . SER A 1 347 ? -36.340 18.267 55.964 1.00 77.31 347 SER A N 1
ATOM 2675 C CA . SER A 1 347 ? -37.277 17.363 56.648 1.00 77.31 347 SER A CA 1
ATOM 2676 C C . SER A 1 347 ? -37.456 17.668 58.143 1.00 77.31 347 SER A C 1
ATOM 2678 O O . SER A 1 347 ? -38.484 17.322 58.717 1.00 77.31 347 SER A O 1
ATOM 2680 N N . ALA A 1 348 ? -36.503 18.371 58.764 1.00 74.81 348 ALA A N 1
ATOM 2681 C CA . ALA A 1 348 ? -36.535 18.708 60.190 1.00 74.81 348 ALA A CA 1
ATOM 2682 C C . ALA A 1 348 ? -37.285 20.019 60.514 1.00 74.81 348 ALA A C 1
ATOM 2684 O O . ALA A 1 348 ? -37.484 20.331 61.682 1.00 74.81 348 ALA A O 1
ATOM 2685 N N . SER A 1 349 ? -37.709 20.787 59.503 1.00 63.47 349 SER A N 1
ATOM 2686 C CA . SER A 1 349 ? -38.338 22.108 59.676 1.00 63.47 349 SER A CA 1
ATOM 2687 C C . SER A 1 349 ? -39.875 22.095 59.604 1.00 63.47 349 SER A C 1
ATOM 2689 O O . SER A 1 349 ? -40.472 23.142 59.356 1.00 63.47 349 SER A O 1
ATOM 2691 N N . SER A 1 350 ? -40.541 20.951 59.800 1.00 63.16 350 SER A N 1
ATOM 2692 C CA . SER A 1 350 ? -42.004 20.958 59.968 1.00 63.16 350 SER A CA 1
ATOM 2693 C C . SER A 1 350 ? -42.347 21.477 61.373 1.00 63.16 350 SER A C 1
ATOM 2695 O O . SER A 1 350 ? -41.975 20.815 62.344 1.00 63.16 350 SER A O 1
ATOM 2697 N N . PRO A 1 351 ? -42.998 22.649 61.509 1.00 68.31 351 PRO A N 1
ATOM 2698 C CA . PRO A 1 351 ? -43.397 23.169 62.810 1.00 68.31 351 PRO A CA 1
ATOM 2699 C C . PRO A 1 351 ? -44.517 22.300 63.393 1.00 68.31 351 PRO A C 1
ATOM 2701 O O . PRO A 1 351 ? -45.458 21.950 62.678 1.00 68.31 351 PRO A O 1
ATOM 2704 N N . ILE A 1 352 ? -44.372 21.941 64.672 1.00 59.88 352 ILE A N 1
ATOM 2705 C CA . ILE A 1 352 ? -45.395 21.274 65.496 1.00 59.88 352 ILE A CA 1
ATOM 2706 C C . ILE A 1 352 ? -46.400 22.309 65.989 1.00 59.88 352 ILE A C 1
ATOM 2708 O O . ILE A 1 352 ? -45.939 23.398 66.407 1.00 59.88 352 ILE A O 1
#

Organism: NCBI:txid259542

InterPro domains:
  IPR009057 Homedomain-like superfamily [SSF46689] (7-53)